Protein AF-A1TSF5-F1 (afdb_monomer)

Foldseek 3Di:
DVVVVVVVVVVVVVVVVVVVCVVVLLVVLVPDDLVVLVVVLVVLVVVLVVVVVVVVVDPDDPVVVVVSVVVSVVSNVSSVVSNVVVVPPPPPAQAQQLQQQKKKKWFAAVPDTDAIAIWGWADDPNWIKIKFFQVRCPDPVVPDHGQKIKIKFAQDSSALQRMDIDIGGQDDPNHGQKDWDADPLGTGRMIMHIDDPVPDDHRGDHDHHYPLLQDCVPPDDAFFAKKWFWWQAVPDDPPRRNTTDIWIKTFHAGQPDADVVHQKGKIQTDGHPRSGHTFIWGAAPPDDPRSSDSNRIHGQFGWHAQDADPPDDPVPDDGPSMTITGGPVCCVVRVDDD

Radius of gyration: 29.72 Å; Cα contacts (8 Å, |Δi|>4): 616; chains: 1; bounding box: 55×49×101 Å

Structure (mmCIF, N/CA/C/O backbone):
data_AF-A1TSF5-F1
#
_entry.id   AF-A1TSF5-F1
#
loop_
_atom_site.group_PDB
_atom_site.id
_atom_site.type_symbol
_atom_site.label_atom_id
_atom_site.label_alt_id
_atom_site.label_comp_id
_atom_site.label_asym_id
_atom_site.label_entity_id
_atom_site.label_seq_id
_atom_site.pdbx_PDB_ins_code
_atom_site.Cartn_x
_atom_site.Cartn_y
_atom_site.Cartn_z
_atom_site.occupancy
_atom_site.B_iso_or_equiv
_atom_site.auth_seq_id
_atom_site.auth_comp_id
_atom_site.auth_asym_id
_atom_site.auth_atom_id
_atom_site.pdbx_PDB_model_num
ATOM 1 N N . MET A 1 1 ? -19.084 15.545 77.076 1.00 54.56 1 MET A N 1
ATOM 2 C CA . MET A 1 1 ? -18.619 16.428 75.980 1.00 54.56 1 MET A CA 1
ATOM 3 C C . MET A 1 1 ? -17.599 15.757 75.057 1.00 54.56 1 MET A C 1
ATOM 5 O O . MET A 1 1 ? -17.802 15.870 73.859 1.00 54.56 1 MET A O 1
ATOM 9 N N . LYS A 1 2 ? -16.593 15.006 75.550 1.00 60.22 2 LYS A N 1
ATOM 10 C CA . LYS A 1 2 ? -15.620 14.286 74.688 1.00 60.22 2 LYS A CA 1
ATOM 11 C C . LYS A 1 2 ? -16.260 13.350 73.640 1.00 60.22 2 LYS A C 1
ATOM 13 O O . LYS A 1 2 ? -15.930 13.465 72.470 1.00 60.22 2 LYS A O 1
ATOM 18 N N . ASN A 1 3 ? -17.258 12.544 74.017 1.00 75.69 3 ASN A N 1
ATOM 19 C CA . ASN A 1 3 ? -17.875 11.574 73.093 1.00 75.69 3 ASN A CA 1
ATOM 20 C C . ASN A 1 3 ? -18.625 12.194 71.900 1.00 75.69 3 ASN A C 1
ATOM 22 O O . ASN A 1 3 ? -18.717 11.563 70.854 1.00 75.69 3 ASN A O 1
ATOM 26 N N . LEU A 1 4 ? -19.191 13.399 72.040 1.00 84.19 4 LEU A N 1
ATOM 27 C CA . LEU A 1 4 ? -19.942 14.025 70.942 1.00 84.19 4 LEU A CA 1
ATOM 28 C C . LEU A 1 4 ? -18.994 14.659 69.917 1.00 84.19 4 LEU A C 1
ATOM 30 O O . LEU A 1 4 ? -19.257 14.627 68.717 1.00 84.19 4 LEU A O 1
ATOM 34 N N . GLN A 1 5 ? -17.881 15.213 70.402 1.00 86.38 5 GLN A N 1
ATOM 35 C CA . GLN A 1 5 ? -16.835 15.777 69.559 1.00 86.38 5 GLN A CA 1
ATOM 36 C C . GLN A 1 5 ? -16.121 14.678 68.766 1.00 86.38 5 GLN A C 1
ATOM 38 O O . GLN A 1 5 ? -16.035 14.778 67.549 1.00 86.38 5 GLN A O 1
ATOM 43 N N . GLU A 1 6 ? -15.734 13.587 69.426 1.00 86.25 6 GLU A N 1
ATOM 44 C CA . GLU A 1 6 ? -15.101 12.428 68.782 1.00 86.25 6 GLU A CA 1
ATOM 45 C C . GLU A 1 6 ? -16.027 11.763 67.746 1.00 86.25 6 GLU A C 1
ATOM 47 O O . GLU A 1 6 ? -15.608 11.442 66.635 1.00 86.25 6 GLU A O 1
ATOM 52 N N . ALA A 1 7 ? -17.327 11.643 68.049 1.00 85.56 7 ALA A N 1
ATOM 53 C CA . ALA A 1 7 ? -18.314 11.179 67.074 1.00 85.56 7 ALA A CA 1
ATOM 54 C C . ALA A 1 7 ? -18.425 12.124 65.864 1.00 85.56 7 ALA A C 1
ATOM 56 O O . ALA A 1 7 ? -18.544 11.665 64.729 1.00 85.56 7 ALA A O 1
ATOM 57 N N . THR A 1 8 ? -18.360 13.440 66.087 1.00 88.75 8 THR A N 1
ATOM 58 C CA . THR A 1 8 ? -18.405 14.443 65.011 1.00 88.75 8 THR A CA 1
ATOM 59 C C . THR A 1 8 ? -17.166 14.358 64.123 1.00 88.75 8 THR A C 1
ATOM 61 O O . THR A 1 8 ? -17.294 14.352 62.900 1.00 88.75 8 THR A O 1
ATOM 64 N N . GLU A 1 9 ? -15.980 14.230 64.719 1.00 87.75 9 GLU A N 1
ATOM 65 C CA . GLU A 1 9 ? -14.714 14.049 64.001 1.00 87.75 9 GLU A CA 1
ATOM 66 C C . GLU A 1 9 ? -14.754 12.780 63.143 1.00 87.75 9 GLU A C 1
ATOM 68 O O . GLU A 1 9 ? -14.489 12.842 61.941 1.00 87.75 9 GLU A O 1
ATOM 73 N N . ARG A 1 10 ? -15.226 11.657 63.699 1.00 88.44 10 ARG A N 1
ATOM 74 C CA . ARG A 1 10 ? -15.337 10.399 62.950 1.00 88.44 10 ARG A CA 1
ATOM 75 C C . ARG A 1 10 ? -16.343 10.469 61.800 1.00 88.44 10 ARG A C 1
ATOM 77 O O . ARG A 1 10 ? -16.104 9.909 60.732 1.00 88.44 10 ARG A O 1
ATOM 84 N N . ILE A 1 11 ? -17.457 11.180 61.987 1.00 87.81 11 ILE A N 1
ATOM 85 C CA . ILE A 1 11 ? -18.423 11.444 60.910 1.00 87.81 11 ILE A CA 1
ATOM 86 C C . ILE A 1 11 ? -17.777 12.289 59.804 1.00 87.81 11 ILE A C 1
ATOM 88 O O . ILE A 1 11 ? -17.990 12.009 58.624 1.00 87.81 11 ILE A O 1
ATOM 92 N N . CYS A 1 12 ? -16.987 13.306 60.157 1.00 86.56 12 CYS A N 1
ATOM 93 C CA . CYS A 1 12 ? -16.262 14.127 59.187 1.00 86.56 12 CYS A CA 1
ATOM 94 C C . CYS A 1 12 ? -15.226 13.311 58.397 1.00 86.56 12 CYS A C 1
ATOM 96 O O . CYS A 1 12 ? -15.163 13.446 57.176 1.00 86.56 12 CYS A O 1
ATOM 98 N N . GLU A 1 13 ? -14.479 12.418 59.050 1.00 89.50 13 GLU A N 1
ATOM 99 C CA . GLU A 1 13 ? -13.528 11.513 58.385 1.00 89.50 13 GLU A CA 1
ATOM 100 C C . GLU A 1 13 ? -14.213 10.574 57.382 1.00 89.50 13 GLU A C 1
ATOM 102 O O . GLU A 1 13 ? -13.750 10.415 56.247 1.00 89.50 13 GLU A O 1
ATOM 107 N N . LEU A 1 14 ? -15.349 9.981 57.773 1.00 89.75 14 LEU A N 1
ATOM 108 C CA . LEU A 1 14 ? -16.139 9.116 56.894 1.00 89.75 14 LEU A CA 1
ATOM 109 C C . LEU A 1 14 ? -16.686 9.888 55.689 1.00 89.75 14 LEU A C 1
ATOM 111 O O . LEU A 1 14 ? -16.601 9.403 54.562 1.00 89.75 14 LEU A O 1
ATOM 115 N N . LYS A 1 15 ? -17.185 11.113 55.901 1.00 86.81 15 LYS A N 1
ATOM 116 C CA . LYS A 1 15 ? -17.624 11.997 54.809 1.00 86.81 15 LYS A CA 1
ATOM 117 C C . LYS A 1 15 ? -16.480 12.329 53.853 1.00 86.81 15 LYS A C 1
ATOM 119 O O . LYS A 1 15 ? -16.678 12.262 52.646 1.00 86.81 15 LYS A O 1
ATOM 124 N N . GLY A 1 16 ? -15.294 12.644 54.374 1.00 86.81 16 GLY A N 1
ATOM 125 C CA . GLY A 1 16 ? -14.110 12.911 53.553 1.00 86.81 16 GLY A CA 1
ATOM 126 C C . GLY A 1 16 ? -13.717 11.710 52.690 1.00 86.81 16 GLY A C 1
ATOM 127 O O . GLY A 1 16 ? -13.478 11.860 51.493 1.00 86.81 16 GLY A O 1
ATOM 128 N N . SER A 1 17 ? -13.732 10.509 53.274 1.00 91.00 17 SER A N 1
ATOM 129 C CA . SER A 1 17 ? -13.431 9.262 52.558 1.00 91.00 17 SER A CA 1
ATOM 130 C C . SER A 1 17 ? -14.466 8.949 51.470 1.00 91.00 17 SER A C 1
ATOM 132 O O . SER A 1 17 ? -14.091 8.550 50.370 1.00 91.00 17 SER A O 1
ATOM 134 N N . LEU A 1 18 ? -15.756 9.179 51.740 1.00 88.50 18 LEU A N 1
ATOM 135 C CA . LEU A 1 18 ? -16.825 9.024 50.747 1.00 88.50 18 LEU A CA 1
ATOM 136 C C . LEU A 1 18 ? -16.678 10.012 49.585 1.00 88.50 18 LEU A C 1
ATOM 138 O O . LEU A 1 18 ? -16.775 9.599 48.438 1.00 88.50 18 LEU A O 1
ATOM 142 N N . ILE A 1 19 ? -16.365 11.283 49.859 1.00 86.06 19 ILE A N 1
ATOM 143 C CA . ILE A 1 19 ? -16.124 12.290 48.810 1.00 86.06 19 ILE A CA 1
ATOM 144 C C . ILE A 1 19 ? -14.927 11.895 47.932 1.00 86.06 19 ILE A C 1
ATOM 146 O O . ILE A 1 19 ? -14.977 12.048 46.713 1.00 86.06 19 ILE A O 1
ATOM 150 N N . ALA A 1 20 ? -13.856 11.362 48.529 1.00 87.00 20 ALA A N 1
ATOM 151 C CA . ALA A 1 20 ? -12.695 10.893 47.777 1.00 87.00 20 ALA A CA 1
ATOM 152 C C . ALA A 1 20 ? -13.041 9.709 46.856 1.00 87.00 20 ALA A C 1
ATOM 154 O O . ALA A 1 20 ? -12.600 9.675 45.707 1.00 87.00 20 ALA A O 1
ATOM 155 N N . LEU A 1 21 ? -13.860 8.765 47.332 1.00 89.31 21 LEU A N 1
ATOM 156 C CA . LEU A 1 21 ? -14.359 7.658 46.513 1.00 89.31 21 LEU A CA 1
ATOM 157 C C . LEU A 1 21 ? -15.303 8.145 45.406 1.00 89.31 21 LEU A C 1
ATOM 159 O O . LEU A 1 21 ? -15.154 7.706 44.268 1.00 89.31 21 LEU A O 1
ATOM 163 N N . ASP A 1 22 ? -16.196 9.092 45.705 1.00 85.31 22 ASP A N 1
ATOM 164 C CA . ASP A 1 22 ? -17.109 9.711 44.733 1.00 85.31 22 ASP A CA 1
ATOM 165 C C . ASP A 1 22 ? -16.355 10.465 43.621 1.00 85.31 22 ASP A C 1
ATOM 167 O O . ASP A 1 22 ? -16.848 10.551 42.500 1.00 85.31 22 ASP A O 1
ATOM 171 N N . ALA A 1 23 ? -15.152 10.983 43.892 1.00 81.75 23 ALA A N 1
ATOM 172 C CA . ALA A 1 23 ? -14.293 11.604 42.880 1.00 81.75 23 ALA A CA 1
ATOM 173 C C . ALA A 1 23 ? -13.465 10.579 42.079 1.00 81.75 23 ALA A C 1
ATOM 175 O O . ALA A 1 23 ? -13.254 10.731 40.871 1.00 81.75 23 ALA A O 1
ATOM 176 N N . LEU A 1 24 ? -12.988 9.522 42.743 1.00 88.06 24 LEU A N 1
ATOM 177 C CA . LEU A 1 24 ? -12.178 8.481 42.113 1.00 88.06 24 LEU A CA 1
ATOM 178 C C . LEU A 1 24 ? -13.008 7.604 41.172 1.00 88.06 24 LEU A C 1
ATOM 180 O O . LEU A 1 24 ? -12.546 7.258 40.087 1.00 88.06 24 LEU A O 1
ATOM 184 N N . LEU A 1 25 ? -14.220 7.232 41.584 1.00 88.25 25 LEU A N 1
ATOM 185 C CA . LEU A 1 25 ? -15.028 6.238 40.888 1.00 88.25 25 LEU A CA 1
ATOM 186 C C . LEU A 1 25 ? -15.386 6.652 39.443 1.00 88.25 25 LEU A C 1
ATOM 188 O O . LEU A 1 25 ? -15.148 5.835 38.552 1.00 88.25 25 LEU A O 1
ATOM 192 N N . PRO A 1 26 ? -15.845 7.889 39.154 1.00 82.69 26 PRO A N 1
ATOM 193 C CA . PRO A 1 26 ? -16.040 8.352 37.779 1.00 82.69 26 PRO A CA 1
ATOM 194 C C . PRO A 1 26 ? -14.738 8.340 36.974 1.00 82.69 26 PRO A C 1
ATOM 196 O O . PRO A 1 26 ? -14.711 7.834 35.860 1.00 82.69 26 PRO A O 1
ATOM 199 N N . SER A 1 27 ? -13.633 8.796 37.574 1.00 83.25 27 SER A N 1
ATOM 200 C CA . SER A 1 27 ? -12.320 8.849 36.916 1.00 83.25 27 SER A CA 1
ATOM 201 C C . SER A 1 27 ? -11.819 7.463 36.493 1.00 83.25 27 SER A C 1
ATOM 203 O O . SER A 1 27 ? -11.227 7.301 35.428 1.00 83.25 27 SER A O 1
ATOM 205 N N . VAL A 1 28 ? -12.062 6.443 37.324 1.00 86.69 28 VAL A N 1
ATOM 206 C CA . VAL A 1 28 ? -11.738 5.047 37.000 1.00 86.69 28 VAL A CA 1
ATOM 207 C C . VAL A 1 28 ? -12.648 4.523 35.893 1.00 86.69 28 VAL A C 1
ATOM 209 O O . VAL A 1 28 ? -12.162 3.856 34.985 1.00 86.69 28 VAL A O 1
ATOM 212 N N . VAL A 1 29 ? -13.948 4.821 35.948 1.00 87.25 29 VAL A N 1
ATOM 213 C CA . VAL A 1 29 ? -14.911 4.403 34.919 1.00 87.25 29 VAL A CA 1
ATOM 214 C C . VAL A 1 29 ? -14.571 5.014 33.558 1.00 87.25 29 VAL A C 1
ATOM 216 O O . VAL A 1 29 ? -14.561 4.285 32.569 1.00 87.25 29 VAL A O 1
ATOM 219 N N . ASP A 1 30 ? -14.201 6.292 33.514 1.00 80.19 30 ASP A N 1
ATOM 220 C CA . ASP A 1 30 ? -13.814 6.992 32.283 1.00 80.19 30 ASP A CA 1
ATOM 221 C C . ASP A 1 30 ? -12.513 6.449 31.666 1.00 80.19 30 ASP A C 1
ATOM 223 O O . ASP A 1 30 ? -12.322 6.508 30.452 1.00 80.19 30 ASP A O 1
ATOM 227 N N . ALA A 1 31 ? -11.614 5.891 32.483 1.00 82.00 31 ALA A N 1
ATOM 228 C CA . ALA A 1 31 ? -10.356 5.303 32.022 1.00 82.00 31 ALA A CA 1
ATOM 229 C C . ALA A 1 31 ? -10.494 3.854 31.511 1.00 82.00 31 ALA A C 1
ATOM 231 O O . ALA A 1 31 ? -9.544 3.312 30.938 1.00 82.00 31 ALA A O 1
ATOM 232 N N . LEU A 1 32 ? -11.638 3.195 31.735 1.00 83.19 32 LEU A N 1
ATOM 233 C CA . LEU A 1 32 ? -11.830 1.790 31.378 1.00 83.19 32 LEU A CA 1
ATOM 234 C C . LEU A 1 32 ? -12.284 1.608 29.919 1.00 83.19 32 LEU A C 1
ATOM 236 O O . LEU A 1 32 ? -13.143 2.343 29.430 1.00 83.19 32 LEU A O 1
ATOM 240 N N . PRO A 1 33 ? -11.797 0.562 29.222 1.00 76.31 33 PRO A N 1
ATOM 241 C CA . PRO A 1 33 ? -12.332 0.175 27.919 1.00 76.31 33 PRO A CA 1
ATOM 242 C C . PRO A 1 33 ? -13.817 -0.208 28.003 1.00 76.31 33 PRO A C 1
ATOM 244 O O . PRO A 1 33 ? -14.262 -0.815 28.980 1.00 76.31 33 PRO A O 1
ATOM 247 N N . SER A 1 34 ? -14.579 0.036 26.934 1.00 71.19 34 SER A N 1
ATOM 248 C CA . SER A 1 34 ? -16.017 -0.281 26.865 1.00 71.19 34 SER A CA 1
ATOM 249 C C . SER A 1 34 ? -16.336 -1.764 27.109 1.00 71.19 34 SER A C 1
ATOM 251 O O . SER A 1 34 ? -17.344 -2.096 27.734 1.00 71.19 34 SER A O 1
ATOM 253 N N . THR A 1 35 ? -15.443 -2.665 26.694 1.00 72.38 35 THR A N 1
ATOM 254 C CA . THR A 1 35 ? -15.535 -4.112 26.953 1.00 72.38 35 THR A CA 1
ATOM 255 C C . THR A 1 35 ? -15.416 -4.456 28.442 1.00 72.38 35 THR A C 1
ATOM 257 O O . THR A 1 35 ? -16.047 -5.407 28.910 1.00 72.38 35 THR A O 1
ATOM 260 N N . ALA A 1 36 ? -14.665 -3.663 29.213 1.00 81.62 36 ALA A N 1
ATOM 261 C CA . ALA A 1 36 ? -14.506 -3.827 30.655 1.00 81.62 36 ALA A CA 1
ATOM 262 C C . ALA A 1 36 ? -15.682 -3.233 31.449 1.00 81.62 36 ALA A C 1
ATOM 264 O O . ALA A 1 36 ? -16.042 -3.785 32.491 1.00 81.62 36 ALA A O 1
ATOM 265 N N . LEU A 1 37 ? -16.338 -2.178 30.943 1.00 82.50 37 LEU A N 1
ATOM 266 C CA . LEU A 1 37 ? -17.492 -1.545 31.602 1.00 82.50 37 LEU A CA 1
ATOM 267 C C . LEU A 1 37 ? -18.656 -2.521 31.820 1.00 82.50 37 LEU A C 1
ATOM 269 O O . LEU A 1 37 ? -19.247 -2.557 32.899 1.00 82.50 37 LEU A O 1
ATOM 273 N N . GLY A 1 38 ? -18.945 -3.379 30.836 1.00 80.81 38 GLY A N 1
ATOM 274 C CA . GLY A 1 38 ? -19.994 -4.395 30.968 1.00 80.81 38 GLY A CA 1
ATOM 275 C C . GLY A 1 38 ? -19.682 -5.459 32.030 1.00 80.81 38 GLY A C 1
ATOM 276 O O . GLY A 1 38 ? -20.582 -5.912 32.739 1.00 80.81 38 GLY A O 1
ATOM 277 N N . MET A 1 39 ? -18.410 -5.853 32.170 1.00 84.31 39 MET A N 1
ATOM 278 C CA . MET A 1 39 ? -17.979 -6.765 33.239 1.00 84.31 39 MET A CA 1
ATOM 279 C C . MET A 1 39 ? -18.035 -6.091 34.610 1.00 84.31 39 MET A C 1
ATOM 281 O O . MET A 1 39 ? -18.491 -6.711 35.572 1.00 84.31 39 MET A O 1
ATOM 285 N N . LEU A 1 40 ? -17.621 -4.824 34.688 1.00 88.12 40 LEU A N 1
ATOM 286 C CA . LEU A 1 40 ? -17.666 -4.032 35.911 1.00 88.12 40 LEU A CA 1
ATOM 287 C C . LEU A 1 40 ? -19.100 -3.883 36.427 1.00 88.12 40 LEU A C 1
ATOM 289 O O . LEU A 1 40 ? -19.334 -4.143 37.601 1.00 88.12 40 LEU A O 1
ATOM 293 N N . ALA A 1 41 ? -20.062 -3.554 35.558 1.00 86.81 41 ALA A N 1
ATOM 294 C CA . ALA A 1 41 ? -21.469 -3.419 35.938 1.00 86.81 41 ALA A CA 1
ATOM 295 C C . ALA A 1 41 ? -22.046 -4.719 36.521 1.00 86.81 41 ALA A C 1
ATOM 297 O O . ALA A 1 41 ? -22.632 -4.708 37.601 1.00 86.81 41 ALA A O 1
ATOM 298 N N . ARG A 1 42 ? -21.802 -5.865 35.867 1.00 84.88 42 ARG A N 1
ATOM 299 C CA . ARG A 1 42 ? -22.243 -7.174 36.385 1.00 84.88 42 ARG A CA 1
ATOM 300 C C . ARG A 1 42 ? -21.570 -7.533 37.708 1.00 84.88 42 ARG A C 1
ATOM 302 O O . ARG A 1 42 ? -22.225 -8.042 38.614 1.00 84.88 42 ARG A O 1
ATOM 309 N N . SER A 1 43 ? -20.266 -7.275 37.827 1.00 88.75 43 SER A N 1
ATOM 310 C CA . SER A 1 43 ? -19.540 -7.535 39.071 1.00 88.75 43 SER A CA 1
ATOM 311 C C . SER A 1 43 ? -19.990 -6.613 40.201 1.00 88.75 43 SER A C 1
ATOM 313 O O . SER A 1 43 ? -19.967 -7.039 41.354 1.00 88.75 43 SER A O 1
ATOM 315 N N . PHE A 1 44 ? -20.345 -5.365 39.898 1.00 91.50 44 PHE A N 1
ATOM 316 C CA . PHE A 1 44 ? -20.868 -4.419 40.873 1.00 91.50 44 PHE A CA 1
ATOM 317 C C . PHE A 1 44 ? -22.216 -4.899 41.410 1.00 91.50 44 PHE A C 1
ATOM 319 O O . PHE A 1 44 ? -22.354 -5.011 42.623 1.00 91.50 44 PHE A O 1
ATOM 326 N N . GLU A 1 45 ? -23.144 -5.297 40.536 1.00 89.88 45 GLU A N 1
ATOM 327 C CA . GLU A 1 45 ? -24.464 -5.797 40.944 1.00 89.88 45 GLU A CA 1
ATOM 328 C C . GLU A 1 45 ? -24.356 -7.042 41.837 1.00 89.88 45 GLU A C 1
ATOM 330 O O . GLU A 1 45 ? -24.941 -7.103 42.916 1.00 89.88 45 GLU A O 1
ATOM 335 N N . ALA A 1 46 ? -23.513 -8.007 41.451 1.00 86.50 46 ALA A N 1
ATOM 336 C CA . ALA A 1 46 ? -23.285 -9.209 42.253 1.00 86.50 46 ALA A CA 1
ATOM 337 C C . ALA A 1 46 ? -22.716 -8.891 43.651 1.00 86.50 46 ALA A C 1
ATOM 339 O O . ALA A 1 46 ? -23.087 -9.521 44.642 1.00 86.50 46 ALA A O 1
ATOM 340 N N . ARG A 1 47 ? -21.815 -7.903 43.748 1.00 91.06 47 ARG A N 1
ATOM 341 C CA . ARG A 1 47 ? -21.237 -7.466 45.030 1.00 91.06 47 ARG A CA 1
ATOM 342 C C . ARG A 1 47 ? -22.224 -6.650 45.862 1.00 91.06 47 ARG A C 1
ATOM 344 O O . ARG A 1 47 ? -22.229 -6.793 47.082 1.00 91.06 47 ARG A O 1
ATOM 351 N N . ALA A 1 48 ? -23.048 -5.825 45.221 1.00 90.00 48 ALA A N 1
ATOM 352 C CA . ALA A 1 48 ? -24.112 -5.066 45.865 1.00 90.00 48 ALA A CA 1
ATOM 353 C C . ALA A 1 48 ? -25.129 -6.005 46.527 1.00 90.00 48 ALA A C 1
ATOM 355 O O . ALA A 1 48 ? -25.476 -5.812 47.690 1.00 90.00 48 ALA A O 1
ATOM 356 N N . GLU A 1 49 ? -25.518 -7.078 45.838 1.00 88.94 49 GLU A N 1
ATOM 357 C CA . GLU A 1 49 ? -26.449 -8.073 46.373 1.00 88.94 49 GLU A CA 1
ATOM 358 C C . GLU A 1 49 ? -25.868 -8.858 47.561 1.00 88.94 49 GLU A C 1
ATOM 360 O O . GLU A 1 49 ? -26.528 -9.070 48.584 1.00 88.94 49 GLU A O 1
ATOM 365 N N . ALA A 1 50 ? -24.583 -9.219 47.485 1.00 86.62 50 ALA A N 1
ATOM 366 C CA . ALA A 1 50 ? -23.883 -9.814 48.619 1.00 86.62 50 ALA A CA 1
ATOM 367 C C . ALA A 1 50 ? -23.853 -8.859 49.829 1.00 86.62 50 ALA A C 1
ATOM 369 O O . ALA A 1 50 ? -24.111 -9.276 50.959 1.00 86.62 50 ALA A O 1
ATOM 370 N N . ALA A 1 51 ? -23.592 -7.567 49.600 1.00 87.56 51 ALA A N 1
ATOM 371 C CA . ALA A 1 51 ? -23.588 -6.556 50.653 1.00 87.56 51 ALA A CA 1
ATOM 372 C C . ALA A 1 51 ? -24.985 -6.337 51.263 1.00 87.56 51 ALA A C 1
ATOM 374 O O . ALA A 1 51 ? -25.088 -6.276 52.488 1.00 87.56 51 ALA A O 1
ATOM 375 N N . ARG A 1 52 ? -26.061 -6.317 50.458 1.00 89.94 52 ARG A N 1
ATOM 376 C CA . ARG A 1 52 ? -27.456 -6.280 50.949 1.00 89.94 52 ARG A CA 1
ATOM 377 C C . ARG A 1 52 ? -27.734 -7.404 51.930 1.00 89.94 52 ARG A C 1
ATOM 379 O O . ARG A 1 52 ? -28.248 -7.164 53.019 1.00 89.94 52 ARG A O 1
ATOM 386 N N . THR A 1 53 ? -27.329 -8.619 51.571 1.00 85.19 53 THR A N 1
ATOM 387 C CA . THR A 1 53 ? -27.518 -9.804 52.415 1.00 85.19 53 THR A CA 1
ATOM 388 C C . THR A 1 53 ? -26.811 -9.655 53.765 1.00 85.19 53 THR A C 1
ATOM 390 O O . THR A 1 53 ? -27.385 -9.984 54.802 1.00 85.19 53 THR A O 1
ATOM 393 N N . VAL A 1 54 ? -25.586 -9.120 53.785 1.00 87.00 54 VAL A N 1
ATOM 394 C CA . VAL A 1 54 ? -24.843 -8.870 55.033 1.00 87.00 54 VAL A CA 1
ATOM 395 C C . VAL A 1 54 ? -25.524 -7.790 55.875 1.00 87.00 54 VAL A C 1
ATOM 397 O O . VAL A 1 54 ? -25.710 -7.975 57.078 1.00 87.00 54 VAL A O 1
ATOM 400 N N . ILE A 1 55 ? -25.926 -6.683 55.248 1.00 85.00 55 ILE A N 1
ATOM 401 C CA . ILE A 1 55 ? -26.568 -5.547 55.918 1.00 85.00 55 ILE A CA 1
ATOM 402 C C . ILE A 1 55 ? -27.893 -5.973 56.565 1.00 85.00 55 ILE A C 1
ATOM 404 O O . ILE A 1 55 ? -28.121 -5.643 57.725 1.00 85.00 55 ILE A O 1
ATOM 408 N N . LEU A 1 56 ? -28.717 -6.770 55.874 1.00 80.62 56 LEU A N 1
ATOM 409 C CA . LEU A 1 56 ? -29.988 -7.286 56.406 1.00 80.62 56 LEU A CA 1
ATOM 410 C C . LEU A 1 56 ? -29.816 -8.182 57.644 1.00 80.62 56 LEU A C 1
ATOM 412 O O . LEU A 1 56 ? -30.739 -8.298 58.445 1.00 80.62 56 LEU A O 1
ATOM 416 N N . ASN A 1 57 ? -28.647 -8.804 57.812 1.00 82.88 57 ASN A N 1
ATOM 417 C CA . ASN A 1 57 ? -28.336 -9.687 58.940 1.00 82.88 57 ASN A CA 1
ATOM 418 C C . ASN A 1 57 ? -27.448 -9.023 60.008 1.00 82.88 57 ASN A C 1
ATOM 420 O O . ASN A 1 57 ? -26.986 -9.692 60.932 1.00 82.88 57 ASN A O 1
ATOM 424 N N . THR A 1 58 ? -27.201 -7.715 59.898 1.00 84.31 58 THR A N 1
ATOM 425 C CA . THR A 1 58 ? -26.366 -6.949 60.831 1.00 84.31 58 THR A CA 1
ATOM 426 C C . THR A 1 58 ? -27.227 -5.898 61.537 1.00 84.31 58 THR A C 1
ATOM 428 O O . THR A 1 58 ? -28.065 -5.278 60.886 1.00 84.31 58 THR A O 1
ATOM 431 N N . PRO A 1 59 ? -27.039 -5.635 62.845 1.00 85.88 59 PRO A N 1
ATOM 432 C CA . PRO A 1 59 ? -27.753 -4.564 63.539 1.00 85.88 59 PRO A CA 1
ATOM 433 C C . PRO A 1 59 ? -27.249 -3.187 63.072 1.00 85.88 59 PRO A C 1
ATOM 435 O O . PRO A 1 59 ? -26.406 -2.561 63.714 1.00 85.88 59 PRO A O 1
ATOM 438 N N . VAL A 1 60 ? -27.750 -2.724 61.927 1.00 84.62 60 VAL A N 1
ATOM 439 C CA . VAL A 1 60 ? -27.479 -1.401 61.352 1.00 84.62 60 VAL A CA 1
ATOM 440 C C . VAL A 1 60 ? -28.708 -0.495 61.447 1.00 84.62 60 VAL A C 1
ATOM 442 O O . VAL A 1 60 ? -29.838 -0.960 61.548 1.00 84.62 60 VAL A O 1
ATOM 445 N N . SER A 1 61 ? -28.493 0.821 61.414 1.00 87.88 61 SER A N 1
ATOM 446 C CA . SER A 1 61 ? -29.583 1.804 61.369 1.00 87.88 61 SER A CA 1
ATOM 447 C C . SER A 1 61 ? -30.245 1.845 59.987 1.00 87.88 61 SER A C 1
ATOM 449 O O . SER A 1 61 ? -29.550 1.797 58.971 1.00 87.88 61 SER A O 1
ATOM 451 N N . ASP A 1 62 ? -31.558 2.085 59.943 1.00 82.94 62 ASP A N 1
ATOM 452 C CA . ASP A 1 62 ? -32.315 2.334 58.704 1.00 82.94 62 ASP A CA 1
ATOM 453 C C . ASP A 1 62 ? -31.717 3.463 57.849 1.00 82.94 62 ASP A C 1
ATOM 455 O O . ASP A 1 62 ? -31.803 3.448 56.622 1.00 82.94 62 ASP A O 1
ATOM 459 N N . HIS A 1 63 ? -31.053 4.440 58.474 1.00 82.88 63 HIS A N 1
ATOM 460 C CA . HIS A 1 63 ? -30.367 5.510 57.752 1.00 82.88 63 HIS A CA 1
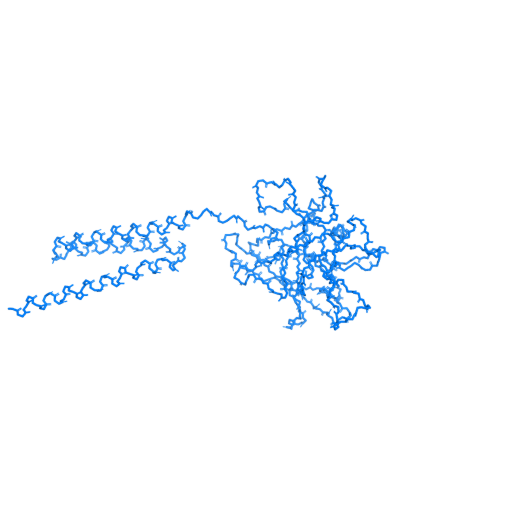ATOM 461 C C . HIS A 1 63 ? -29.157 5.011 56.957 1.00 82.88 63 HIS A C 1
ATOM 463 O O . HIS A 1 63 ? -28.876 5.549 55.886 1.00 82.88 63 HIS A O 1
ATOM 469 N N . VAL A 1 64 ? -28.462 3.984 57.457 1.00 85.25 64 VAL A N 1
ATOM 470 C CA . VAL A 1 64 ? -27.342 3.341 56.756 1.00 85.25 64 VAL A CA 1
ATOM 471 C C . VAL A 1 64 ? -27.872 2.548 55.569 1.00 85.25 64 VAL A C 1
ATOM 473 O O . VAL A 1 64 ? -27.337 2.690 54.474 1.00 85.25 64 VAL A O 1
ATOM 476 N N . LEU A 1 65 ? -28.965 1.800 55.752 1.00 85.25 65 LEU A N 1
ATOM 477 C CA . LEU A 1 65 ? -29.615 1.066 54.665 1.00 85.25 65 LEU A CA 1
ATOM 478 C C . LEU A 1 65 ? -30.105 2.016 53.560 1.00 85.25 65 LEU A C 1
ATOM 480 O O . LEU A 1 65 ? -29.819 1.810 52.383 1.00 85.25 65 LEU A O 1
ATOM 484 N N . ALA A 1 66 ? -30.767 3.112 53.936 1.00 83.81 66 ALA A N 1
ATOM 485 C CA . ALA A 1 66 ? -31.234 4.114 52.982 1.00 83.81 66 ALA A CA 1
ATOM 486 C C . ALA A 1 66 ? -30.083 4.838 52.260 1.00 83.81 66 ALA A C 1
ATOM 488 O O . ALA A 1 66 ? -30.215 5.189 51.088 1.00 83.81 66 ALA A O 1
ATOM 489 N N . ALA A 1 67 ? -28.963 5.102 52.941 1.00 87.00 67 ALA A N 1
ATOM 490 C CA . ALA A 1 67 ? -27.776 5.676 52.307 1.00 87.00 67 ALA A CA 1
ATOM 491 C C . ALA A 1 67 ? -27.146 4.697 51.308 1.00 87.00 67 ALA A C 1
ATOM 493 O O . ALA A 1 67 ? -26.879 5.078 50.172 1.00 87.00 67 ALA A O 1
ATOM 494 N N . PHE A 1 68 ? -27.007 3.435 51.707 1.00 90.44 68 PHE A N 1
ATOM 495 C CA . PHE A 1 68 ? -26.473 2.367 50.875 1.00 90.44 68 PHE A CA 1
ATOM 496 C C . PHE A 1 68 ? -27.283 2.167 49.583 1.00 90.44 68 PHE A C 1
ATOM 498 O O . PHE A 1 68 ? -26.704 2.168 48.499 1.00 90.44 68 PHE A O 1
ATOM 505 N N . GLU A 1 69 ? -28.617 2.096 49.661 1.00 91.94 69 GLU A N 1
ATOM 506 C CA . GLU A 1 69 ? -29.453 1.939 48.459 1.00 91.94 69 GLU A CA 1
ATOM 507 C C . GLU A 1 69 ? -29.386 3.155 47.525 1.00 91.94 69 GLU A C 1
ATOM 509 O O . GLU A 1 69 ? -29.346 3.003 46.301 1.00 91.94 69 GLU A O 1
ATOM 514 N N . ARG A 1 70 ? -29.311 4.375 48.078 1.00 90.50 70 ARG A N 1
ATOM 515 C CA . ARG A 1 70 ? -29.117 5.589 47.266 1.00 90.50 70 ARG A CA 1
ATOM 516 C C . ARG A 1 70 ? -27.789 5.568 46.516 1.00 90.50 70 ARG A C 1
ATOM 518 O O . ARG A 1 70 ? -27.755 5.948 45.346 1.00 90.50 70 ARG A O 1
ATOM 525 N N . ASP A 1 71 ? -26.716 5.129 47.163 1.00 90.75 71 ASP A N 1
ATOM 526 C CA . ASP A 1 71 ? -25.390 5.102 46.546 1.00 90.75 71 ASP A CA 1
ATOM 527 C C . ASP A 1 71 ? -25.244 3.960 45.531 1.00 90.75 71 ASP A C 1
ATOM 529 O O . ASP A 1 71 ? -24.594 4.148 44.497 1.00 90.75 71 ASP A O 1
ATOM 533 N N . ILE A 1 72 ? -25.931 2.825 45.729 1.00 92.50 72 ILE A N 1
ATOM 534 C CA . ILE A 1 72 ? -26.046 1.798 44.683 1.00 92.50 72 ILE A CA 1
ATOM 535 C C . ILE A 1 72 ? -26.789 2.341 43.470 1.00 92.50 72 ILE A C 1
ATOM 537 O O . ILE A 1 72 ? -26.277 2.233 42.356 1.00 92.50 72 ILE A O 1
ATOM 541 N N . ALA A 1 73 ? -27.955 2.960 43.667 1.00 88.75 73 ALA A N 1
ATOM 542 C CA . ALA A 1 73 ? -28.728 3.522 42.563 1.00 88.75 73 ALA A CA 1
ATOM 543 C C . ALA A 1 73 ? -27.916 4.570 41.781 1.00 88.75 73 ALA A C 1
ATOM 545 O O . ALA A 1 73 ? -27.920 4.569 40.549 1.00 88.75 73 ALA A O 1
ATOM 546 N N . ARG A 1 74 ? -27.159 5.422 42.489 1.00 88.75 74 ARG A N 1
ATOM 547 C CA . ARG A 1 74 ? -26.255 6.411 41.885 1.00 88.75 74 ARG A CA 1
ATOM 548 C C . ARG A 1 74 ? -25.149 5.749 41.064 1.00 88.75 74 ARG A C 1
ATOM 550 O O . ARG A 1 74 ? -24.931 6.130 39.916 1.00 88.75 74 ARG A O 1
ATOM 557 N N . THR A 1 75 ? -24.477 4.749 41.630 1.00 90.12 75 THR A N 1
ATOM 558 C CA . THR A 1 75 ? -23.383 4.032 40.958 1.00 90.12 75 THR A CA 1
ATOM 559 C C . THR A 1 75 ? -23.890 3.270 39.737 1.00 90.12 75 THR A C 1
ATOM 561 O O . THR A 1 75 ? -23.273 3.323 38.675 1.00 90.12 75 THR A O 1
ATOM 564 N N . HIS A 1 76 ? -25.056 2.631 39.842 1.00 88.31 76 HIS A N 1
ATOM 565 C CA . HIS A 1 76 ? -25.709 1.956 38.725 1.00 88.31 76 HIS A CA 1
ATOM 566 C C . HIS A 1 76 ? -26.063 2.943 37.603 1.00 88.31 76 HIS A C 1
ATOM 568 O O . HIS A 1 76 ? -25.767 2.684 36.438 1.00 88.31 76 HIS A O 1
ATOM 574 N N . ALA A 1 77 ? -26.641 4.104 37.933 1.00 85.19 77 ALA A N 1
ATOM 575 C CA . ALA A 1 77 ? -26.943 5.148 36.953 1.00 85.19 77 ALA A CA 1
ATOM 576 C C . ALA A 1 77 ? -25.676 5.692 36.268 1.00 85.19 77 ALA A C 1
ATOM 578 O O . ALA A 1 77 ? -25.672 5.888 35.053 1.00 85.19 77 ALA A O 1
ATOM 579 N N . MET A 1 78 ? -24.587 5.880 37.020 1.00 88.06 78 MET A N 1
ATOM 580 C CA . MET A 1 78 ? -23.291 6.299 36.480 1.00 88.06 78 MET A CA 1
ATOM 581 C C . MET A 1 78 ? -22.723 5.257 35.505 1.00 88.06 78 MET A C 1
ATOM 583 O O . MET A 1 78 ? -22.351 5.605 34.386 1.00 88.06 78 MET A O 1
ATOM 587 N N . LEU A 1 79 ? -22.713 3.975 35.889 1.00 86.81 79 LEU A N 1
ATOM 588 C CA . LEU A 1 79 ? -22.243 2.882 35.031 1.00 86.81 79 LEU A CA 1
ATOM 589 C C . LEU A 1 79 ? -23.120 2.715 33.780 1.00 86.81 79 LEU A C 1
ATOM 591 O O . LEU A 1 79 ? -22.595 2.496 32.689 1.00 86.81 79 LEU A O 1
ATOM 595 N N . ALA A 1 80 ? -24.441 2.871 33.907 1.00 81.94 80 ALA A N 1
ATOM 596 C CA . ALA A 1 80 ? -25.371 2.836 32.780 1.00 81.94 80 ALA A CA 1
ATOM 597 C C . ALA A 1 80 ? -25.166 4.022 31.822 1.00 81.94 80 ALA A C 1
ATOM 599 O O . ALA A 1 80 ? -25.184 3.838 30.605 1.00 81.94 80 ALA A O 1
ATOM 600 N N . SER A 1 81 ? -24.922 5.224 32.352 1.00 79.62 81 SER A N 1
ATOM 601 C CA . SER A 1 81 ? -24.601 6.417 31.558 1.00 79.62 81 SER A CA 1
ATOM 602 C C . SER A 1 81 ? -23.278 6.256 30.803 1.00 79.62 81 SER A C 1
ATOM 604 O O . SER A 1 81 ? -23.218 6.525 29.604 1.00 79.62 81 SER A O 1
ATOM 606 N N . ALA A 1 82 ? -22.238 5.728 31.457 1.00 75.88 82 ALA A N 1
ATOM 607 C CA . ALA A 1 82 ? -20.951 5.439 30.822 1.00 75.88 82 ALA A CA 1
ATOM 608 C C . ALA A 1 82 ? -21.079 4.370 29.720 1.00 75.88 82 ALA A C 1
ATOM 610 O O . ALA A 1 82 ? -20.557 4.543 28.618 1.00 75.88 82 ALA A O 1
ATOM 611 N N . ALA A 1 83 ? -21.848 3.303 29.967 1.00 68.00 83 ALA A N 1
ATOM 612 C CA . ALA A 1 83 ? -22.140 2.278 28.965 1.00 68.00 83 ALA A CA 1
ATOM 613 C C . ALA A 1 83 ? -22.962 2.828 27.784 1.00 68.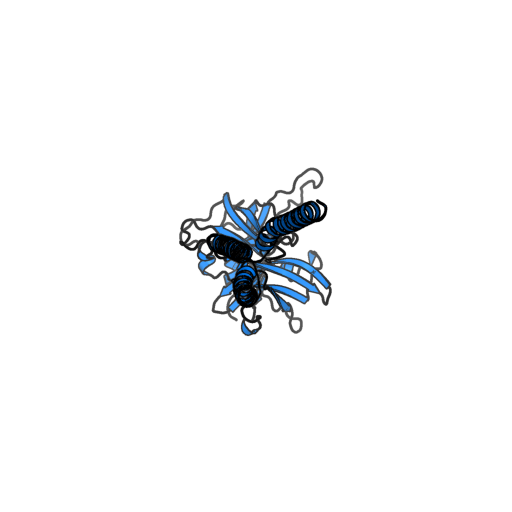00 83 ALA A C 1
ATOM 615 O O . ALA A 1 83 ? -22.707 2.470 26.636 1.00 68.00 83 ALA A O 1
ATOM 616 N N . THR A 1 84 ? -23.911 3.730 28.050 1.00 62.25 84 THR A N 1
ATOM 617 C CA . THR A 1 84 ? -24.726 4.382 27.014 1.00 62.25 84 THR A CA 1
ATOM 618 C C . THR A 1 84 ? -23.893 5.357 26.192 1.00 62.25 84 THR A C 1
ATOM 620 O O . THR A 1 84 ? -24.005 5.355 24.975 1.00 62.25 84 THR A O 1
ATOM 623 N N . THR A 1 85 ? -22.999 6.122 26.821 1.00 56.84 85 THR A N 1
ATOM 624 C CA . THR A 1 85 ? -22.072 7.039 26.136 1.00 56.84 85 THR A CA 1
ATOM 625 C C . THR A 1 85 ? -21.085 6.269 25.252 1.00 56.84 85 THR A C 1
ATOM 627 O O . THR A 1 85 ? -20.805 6.684 24.129 1.00 56.84 85 THR A O 1
ATOM 630 N N . ALA A 1 86 ? -20.622 5.097 25.702 1.00 52.94 86 ALA A N 1
ATOM 631 C CA . ALA A 1 86 ? -19.828 4.181 24.882 1.00 52.94 86 ALA A CA 1
ATOM 632 C C . ALA A 1 86 ? -20.631 3.567 23.715 1.00 52.94 86 ALA A C 1
ATOM 634 O O . ALA A 1 86 ? -20.062 3.309 22.657 1.00 52.94 86 ALA A O 1
ATOM 635 N N . ALA A 1 87 ? -21.940 3.352 23.889 1.00 52.91 87 ALA A N 1
ATOM 636 C CA . ALA A 1 87 ? -22.840 2.828 22.859 1.00 52.91 87 ALA A CA 1
ATOM 637 C C . ALA A 1 87 ? -23.416 3.908 21.915 1.00 52.91 87 ALA A C 1
ATOM 639 O O . ALA A 1 87 ? -23.920 3.570 20.846 1.00 52.91 87 ALA A O 1
ATOM 640 N N . SER A 1 88 ? -23.356 5.192 22.289 1.00 39.81 88 SER A N 1
ATOM 641 C CA . SER A 1 88 ? -23.953 6.315 21.551 1.00 39.81 88 SER A CA 1
ATOM 642 C C . SER A 1 88 ? -22.961 7.111 20.707 1.00 39.81 88 SER A C 1
ATOM 644 O O . SER A 1 88 ? -23.361 8.077 20.058 1.00 39.81 88 SER A O 1
ATOM 646 N N . ILE A 1 89 ? -21.681 6.732 20.683 1.00 42.09 89 ILE A N 1
ATOM 647 C CA . ILE A 1 89 ? -20.833 7.096 19.550 1.00 42.09 89 ILE A CA 1
ATOM 648 C C . ILE A 1 89 ? -21.336 6.206 18.409 1.00 42.09 89 ILE A C 1
ATOM 650 O O . ILE A 1 89 ? -21.172 4.988 18.516 1.00 42.09 89 ILE A O 1
ATOM 654 N N . PRO A 1 90 ? -21.985 6.747 17.354 1.00 38.69 90 PRO A N 1
ATOM 655 C CA . PRO A 1 90 ? -22.320 5.930 16.191 1.00 38.69 90 PRO A CA 1
ATOM 656 C C . PRO A 1 90 ? -21.048 5.179 15.795 1.00 38.69 90 PRO A C 1
ATOM 658 O O . PRO A 1 90 ? -19.984 5.808 15.844 1.00 38.69 90 PRO A O 1
ATOM 661 N N . PRO A 1 91 ? -21.108 3.865 15.491 1.00 41.28 91 PRO A N 1
ATOM 662 C CA . PRO A 1 91 ? -19.907 3.105 15.182 1.00 41.28 91 PRO A CA 1
ATOM 663 C C . PRO A 1 91 ? -19.100 3.930 14.192 1.00 41.28 91 PRO A C 1
ATOM 665 O O . PRO A 1 91 ? -19.623 4.329 13.145 1.00 41.28 91 PRO A O 1
ATOM 668 N N . ARG A 1 92 ? -17.870 4.292 14.587 1.00 51.78 92 ARG A N 1
ATOM 669 C CA . ARG A 1 92 ? -16.943 4.951 13.671 1.00 51.78 92 ARG A CA 1
ATOM 670 C C . ARG A 1 92 ? -16.970 4.104 12.406 1.00 51.78 92 ARG A C 1
ATOM 672 O O . ARG A 1 92 ? -16.881 2.881 12.497 1.00 51.78 92 ARG A O 1
ATOM 679 N N . GLN A 1 93 ? -17.243 4.769 11.288 1.00 56.75 93 GLN A N 1
ATOM 680 C CA . GLN A 1 93 ? -17.483 4.158 9.987 1.00 56.75 93 GLN A CA 1
ATOM 681 C C . GLN A 1 93 ? -16.467 3.034 9.742 1.00 56.75 93 GLN A C 1
ATOM 683 O O . GLN A 1 93 ? -15.314 3.166 10.158 1.00 56.75 93 GLN A O 1
ATOM 688 N N . ALA A 1 94 ? -16.903 1.933 9.117 1.00 67.81 94 ALA A N 1
ATOM 689 C CA . ALA A 1 94 ? -16.014 0.833 8.754 1.00 67.81 94 ALA A CA 1
ATOM 690 C C . ALA A 1 94 ? -14.718 1.387 8.142 1.00 67.81 94 ALA A C 1
ATOM 692 O O . ALA A 1 94 ? -14.753 2.348 7.371 1.00 67.81 94 ALA A O 1
ATOM 693 N N . VAL A 1 95 ? -13.584 0.812 8.540 1.00 82.75 95 VAL A N 1
ATOM 694 C CA . VAL A 1 95 ? -12.252 1.235 8.096 1.00 82.75 95 VAL A CA 1
ATOM 695 C C . VAL A 1 95 ? -12.250 1.296 6.577 1.00 82.75 95 VAL A C 1
ATOM 697 O O . VAL A 1 95 ? -12.671 0.337 5.930 1.00 82.75 95 VAL A O 1
ATOM 700 N N . GLU A 1 96 ? -11.812 2.420 6.005 1.00 88.12 96 GLU A N 1
ATOM 701 C CA . GLU A 1 96 ? -11.801 2.562 4.552 1.00 88.12 96 GLU A CA 1
ATOM 702 C C . GLU A 1 96 ? -10.993 1.422 3.927 1.00 88.12 96 GLU A C 1
ATOM 704 O O . GLU A 1 96 ? -9.825 1.210 4.260 1.00 88.12 96 GLU A O 1
ATOM 709 N N . ALA A 1 97 ? -11.603 0.694 2.994 1.00 91.50 97 ALA A N 1
ATOM 710 C CA . ALA A 1 97 ? -11.031 -0.514 2.419 1.00 91.50 97 ALA A CA 1
ATOM 711 C C . ALA A 1 97 ? -9.688 -0.260 1.718 1.00 91.50 97 ALA A C 1
ATOM 713 O O . ALA A 1 97 ? -8.880 -1.177 1.615 1.00 91.50 97 ALA A O 1
ATOM 714 N N . ILE A 1 98 ? -9.401 0.978 1.290 1.00 94.44 98 ILE A N 1
ATOM 715 C CA . ILE A 1 98 ? -8.088 1.365 0.745 1.00 94.44 98 ILE A CA 1
ATOM 716 C C . ILE A 1 98 ? -6.957 1.195 1.765 1.00 94.44 98 ILE A C 1
ATOM 718 O O . ILE A 1 98 ? -5.842 0.845 1.381 1.00 94.44 98 ILE A O 1
ATOM 722 N N . LEU A 1 99 ? -7.237 1.400 3.057 1.00 94.31 99 LEU A N 1
ATOM 723 C CA . LEU A 1 99 ? -6.256 1.243 4.131 1.00 94.31 99 LEU A CA 1
ATOM 724 C C . LEU A 1 99 ? -5.975 -0.236 4.402 1.00 94.31 99 LEU A C 1
ATOM 726 O O . LEU A 1 99 ? -4.846 -0.587 4.709 1.00 94.31 99 LEU A O 1
ATOM 730 N N . LEU A 1 100 ? -6.980 -1.095 4.214 1.00 94.06 100 LEU A N 1
ATOM 731 C CA . LEU A 1 100 ? -6.864 -2.554 4.309 1.00 94.06 100 LEU A CA 1
ATOM 732 C C . LEU A 1 100 ? -6.401 -3.213 2.995 1.00 94.06 100 LEU A C 1
ATOM 734 O O . LEU A 1 100 ? -6.127 -4.412 2.960 1.00 94.06 100 LEU A O 1
ATOM 738 N N . ALA A 1 101 ? -6.340 -2.446 1.904 1.00 96.94 101 ALA A N 1
ATOM 739 C CA . ALA A 1 101 ? -5.758 -2.859 0.631 1.00 96.94 101 ALA A CA 1
ATOM 740 C C . ALA A 1 101 ? -4.280 -2.478 0.501 1.00 96.94 101 ALA A C 1
ATOM 742 O O . ALA A 1 101 ? -3.604 -2.984 -0.392 1.00 96.94 101 ALA A O 1
ATOM 743 N N . THR A 1 102 ? -3.782 -1.601 1.375 1.00 97.69 102 THR A N 1
ATOM 744 C CA . THR A 1 102 ? -2.407 -1.091 1.370 1.00 97.69 102 THR A CA 1
ATOM 745 C C . THR A 1 102 ? -1.635 -1.691 2.542 1.00 97.69 102 THR A C 1
ATOM 747 O O . THR A 1 102 ? -2.135 -1.730 3.659 1.00 97.69 102 THR A O 1
ATOM 750 N N . THR A 1 103 ? -0.398 -2.128 2.317 1.00 97.50 103 THR A N 1
ATOM 751 C CA . THR A 1 103 ? 0.456 -2.728 3.350 1.00 97.50 103 THR A CA 1
ATOM 752 C C . THR A 1 103 ? 1.833 -2.080 3.392 1.00 97.50 103 THR A C 1
ATOM 754 O O . THR A 1 103 ? 2.359 -1.612 2.378 1.00 97.50 103 THR A O 1
ATOM 757 N N . TYR A 1 104 ? 2.444 -2.097 4.577 1.00 97.94 104 TYR A N 1
ATOM 758 C CA . TYR A 1 104 ? 3.848 -1.750 4.731 1.00 97.94 104 TYR A CA 1
ATOM 759 C C . TYR A 1 104 ? 4.710 -2.931 4.291 1.00 97.94 104 TYR A C 1
ATOM 761 O O . TYR A 1 104 ? 4.473 -4.060 4.721 1.00 97.94 104 TYR A O 1
ATOM 769 N N . VAL A 1 105 ? 5.701 -2.676 3.443 1.00 98.50 105 VAL A N 1
ATOM 770 C CA . VAL A 1 105 ? 6.644 -3.675 2.942 1.00 98.50 105 VAL A CA 1
ATOM 771 C C . VAL A 1 105 ? 7.998 -3.405 3.578 1.00 98.50 105 VAL A C 1
ATOM 773 O O . VAL A 1 105 ? 8.617 -2.372 3.331 1.00 98.50 105 VAL A O 1
ATOM 776 N N . ARG A 1 106 ? 8.479 -4.338 4.399 1.00 98.38 106 ARG A N 1
ATOM 777 C CA . ARG A 1 106 ? 9.840 -4.314 4.946 1.00 98.38 106 ARG A CA 1
ATOM 778 C C . ARG A 1 106 ? 10.700 -5.317 4.199 1.00 98.38 106 ARG A C 1
ATOM 780 O O . ARG A 1 106 ? 10.289 -6.454 4.004 1.00 98.38 106 ARG A O 1
ATOM 787 N N . THR A 1 107 ? 11.891 -4.907 3.795 1.00 98.38 107 THR A N 1
ATOM 788 C CA . THR A 1 107 ? 12.817 -5.735 3.013 1.00 98.38 107 THR A CA 1
ATOM 789 C C . THR A 1 107 ? 13.961 -6.230 3.894 1.00 98.38 107 THR A C 1
ATOM 791 O O . THR A 1 107 ? 14.454 -5.492 4.751 1.00 98.38 107 THR A O 1
ATOM 794 N N . TYR A 1 108 ? 14.388 -7.479 3.703 1.00 98.44 108 TYR A N 1
ATOM 795 C CA . TYR A 1 108 ? 15.409 -8.116 4.538 1.00 98.44 108 TYR A CA 1
ATOM 796 C C . TYR A 1 108 ? 16.467 -8.839 3.706 1.00 98.44 108 TYR A C 1
ATOM 798 O O . TYR A 1 108 ? 16.161 -9.387 2.652 1.00 98.44 108 TYR A O 1
ATOM 806 N N . ALA A 1 109 ? 17.696 -8.874 4.222 1.00 96.88 109 ALA A N 1
ATOM 807 C CA . ALA A 1 109 ? 18.757 -9.783 3.794 1.00 96.88 109 ALA A CA 1
ATOM 808 C C . ALA A 1 109 ? 19.266 -10.555 5.021 1.00 96.88 109 ALA A C 1
ATOM 810 O O . ALA A 1 109 ? 19.865 -9.983 5.937 1.00 96.88 109 ALA A O 1
ATOM 811 N N . GLY A 1 110 ? 18.978 -11.850 5.088 1.00 94.12 110 GLY A N 1
ATOM 812 C CA . GLY A 1 110 ? 19.124 -12.659 6.287 1.00 94.12 110 GLY A CA 1
ATOM 813 C C . GLY A 1 110 ? 18.348 -12.025 7.439 1.00 94.12 110 GLY A C 1
ATOM 814 O O . GLY A 1 110 ? 17.196 -11.631 7.306 1.00 94.12 110 GLY A O 1
ATOM 815 N N . THR A 1 111 ? 18.972 -11.848 8.594 1.00 94.12 111 THR A N 1
ATOM 816 C CA . THR A 1 111 ? 18.321 -11.19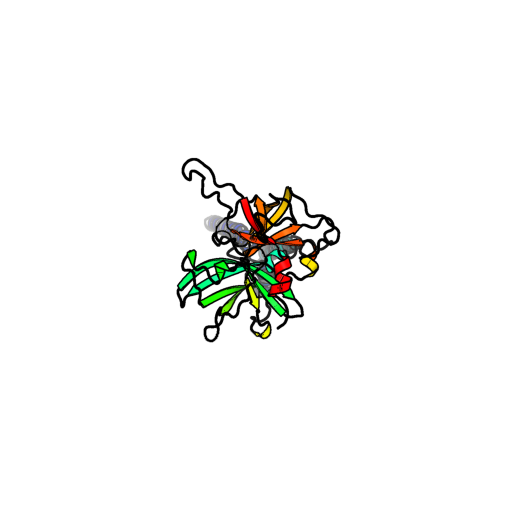5 9.743 1.00 94.12 111 THR A CA 1
ATOM 817 C C . THR A 1 111 ? 18.332 -9.664 9.673 1.00 94.12 111 THR A C 1
ATOM 819 O O . THR A 1 111 ? 17.725 -9.010 10.521 1.00 94.12 111 THR A O 1
ATOM 822 N N . ARG A 1 112 ? 19.002 -9.065 8.679 1.00 96.75 112 ARG A N 1
ATOM 823 C CA . ARG A 1 112 ? 19.179 -7.614 8.572 1.00 96.75 112 ARG A CA 1
ATOM 824 C C . ARG A 1 112 ? 17.995 -6.967 7.856 1.00 96.75 112 ARG A C 1
ATOM 826 O O . ARG A 1 112 ? 17.742 -7.264 6.692 1.00 96.75 112 ARG A O 1
ATOM 833 N N . LEU A 1 113 ? 17.336 -6.023 8.528 1.00 96.50 113 LEU A N 1
ATOM 834 C CA . LEU A 1 113 ? 16.397 -5.088 7.902 1.00 96.50 113 LEU A CA 1
ATOM 835 C C . LEU A 1 113 ? 17.164 -4.138 6.967 1.00 96.50 113 LEU A C 1
ATOM 837 O O . 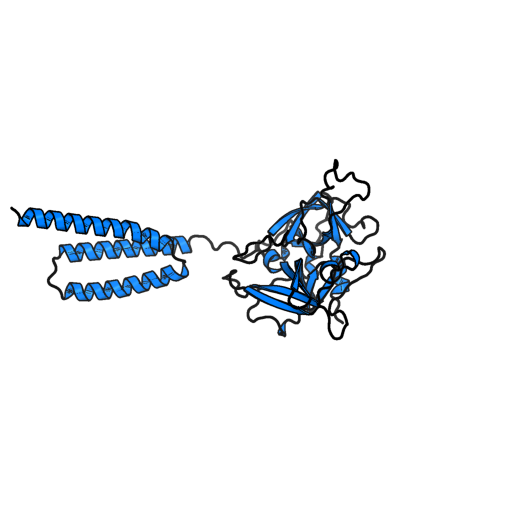LEU A 1 113 ? 18.178 -3.563 7.371 1.00 96.50 113 LEU A O 1
ATOM 841 N N . LEU A 1 114 ? 16.678 -3.971 5.737 1.00 95.94 114 LEU A N 1
ATOM 842 C CA . LEU A 1 114 ? 17.255 -3.062 4.746 1.00 95.94 114 LEU A CA 1
ATOM 843 C C . LEU A 1 114 ? 16.472 -1.748 4.695 1.00 95.94 114 LEU A C 1
ATOM 845 O O . LEU A 1 114 ? 16.922 -0.737 5.232 1.00 95.94 114 LEU A O 1
ATOM 849 N N . THR A 1 115 ? 15.295 -1.762 4.069 1.00 94.31 115 THR A N 1
ATOM 850 C CA . THR A 1 115 ? 14.468 -0.570 3.838 1.00 94.31 115 THR A CA 1
ATOM 851 C C . THR A 1 115 ? 12.978 -0.878 3.988 1.00 94.31 115 THR A C 1
ATOM 853 O O . THR A 1 115 ? 12.547 -2.036 3.978 1.00 94.31 115 THR A O 1
ATOM 856 N N . GLY A 1 116 ? 12.187 0.182 4.148 1.00 95.75 116 GLY A N 1
ATOM 857 C CA . GLY A 1 116 ? 10.730 0.134 4.123 1.00 95.75 116 GLY A CA 1
ATOM 858 C C . GLY A 1 116 ? 10.175 0.779 2.857 1.00 95.75 116 GLY A C 1
ATOM 859 O O . GLY A 1 116 ? 10.724 1.767 2.370 1.00 95.75 116 GLY A O 1
ATOM 860 N N . ALA A 1 117 ? 9.075 0.233 2.357 1.00 97.81 117 ALA A N 1
ATOM 861 C CA . ALA A 1 117 ? 8.334 0.705 1.197 1.00 97.81 117 ALA A CA 1
ATOM 862 C C . ALA A 1 117 ? 6.835 0.456 1.391 1.00 97.81 117 ALA A C 1
ATOM 864 O O . ALA A 1 117 ? 6.412 -0.163 2.363 1.00 97.81 117 ALA A O 1
ATOM 865 N N . SER A 1 118 ? 6.024 0.922 0.457 1.00 98.50 118 SER A N 1
ATOM 866 C CA . SER A 1 118 ? 4.592 0.655 0.424 1.00 98.50 118 SER A CA 1
ATOM 867 C C . SER A 1 118 ? 4.286 -0.439 -0.597 1.00 98.50 118 SER A C 1
ATOM 869 O O . SER A 1 118 ? 5.057 -0.718 -1.517 1.00 98.50 118 SER A O 1
ATOM 871 N N . GLY A 1 119 ? 3.137 -1.073 -0.440 1.00 98.44 119 GLY A N 1
ATOM 872 C CA . GLY A 1 119 ? 2.585 -1.976 -1.433 1.00 98.44 119 GLY A CA 1
ATOM 873 C C . GLY A 1 119 ? 1.084 -2.079 -1.263 1.00 98.44 119 GLY A C 1
ATOM 874 O O . GLY A 1 119 ? 0.522 -1.586 -0.284 1.00 98.44 119 GLY A O 1
ATOM 875 N N . PHE A 1 120 ? 0.425 -2.724 -2.210 1.00 98.75 120 PHE A N 1
ATOM 876 C CA . PHE A 1 120 ? -1.009 -2.968 -2.134 1.00 98.75 120 PHE A CA 1
ATOM 877 C C . PHE A 1 120 ? -1.375 -4.316 -2.733 1.00 98.75 120 PHE A C 1
ATOM 879 O O . PHE A 1 120 ? -0.610 -4.916 -3.492 1.00 98.75 120 PHE A O 1
ATOM 886 N N . PHE A 1 121 ? -2.560 -4.795 -2.380 1.00 98.56 121 PHE A N 1
ATOM 887 C CA . PHE A 1 121 ? -3.063 -6.071 -2.851 1.00 98.56 121 PHE A CA 1
ATOM 888 C C . PHE A 1 121 ? -3.855 -5.911 -4.145 1.00 98.56 121 PHE A C 1
ATOM 890 O O . PHE A 1 121 ? -4.706 -5.027 -4.268 1.00 98.56 121 PHE A O 1
ATOM 897 N N . PHE A 1 122 ? -3.608 -6.807 -5.094 1.00 98.56 122 PHE A N 1
ATOM 898 C CA . PHE A 1 122 ? -4.362 -6.913 -6.336 1.00 98.56 122 PHE A CA 1
ATOM 899 C C . PHE A 1 122 ? -4.832 -8.354 -6.519 1.00 98.56 122 PHE A C 1
ATOM 901 O O . PHE A 1 122 ? -4.043 -9.290 -6.394 1.00 98.56 122 PHE A O 1
ATOM 908 N N . ARG A 1 123 ? -6.118 -8.547 -6.801 1.00 97.69 123 ARG A N 1
ATOM 909 C CA . ARG A 1 123 ? -6.730 -9.849 -7.036 1.00 97.69 123 ARG A CA 1
ATOM 910 C C . ARG A 1 123 ? -7.163 -9.964 -8.484 1.00 97.69 123 ARG A C 1
ATOM 912 O O . ARG A 1 123 ? -7.781 -9.061 -9.045 1.00 97.69 123 ARG A O 1
ATOM 919 N N . ARG A 1 124 ? -6.862 -11.114 -9.076 1.00 96.38 124 ARG A N 1
ATOM 920 C CA . ARG A 1 124 ? -7.292 -11.449 -10.426 1.00 96.38 124 ARG A CA 1
ATOM 921 C C . ARG A 1 124 ? -7.432 -12.953 -10.574 1.00 96.38 124 ARG A C 1
ATOM 923 O O . ARG A 1 124 ? -6.547 -13.688 -10.160 1.00 96.38 124 ARG A O 1
ATOM 930 N N . ASP A 1 125 ? -8.540 -13.388 -11.169 1.00 94.56 125 ASP A N 1
ATOM 931 C CA . ASP A 1 125 ? -8.794 -14.798 -11.491 1.00 94.56 125 ASP A CA 1
ATOM 932 C C . ASP A 1 125 ? -8.618 -15.730 -10.266 1.00 94.56 125 ASP A C 1
ATOM 934 O O . ASP A 1 125 ? -8.101 -16.837 -10.363 1.00 94.56 125 ASP A O 1
ATOM 938 N N . GLY A 1 126 ? -9.013 -15.250 -9.078 1.00 92.25 126 GLY A N 1
ATOM 939 C CA . GLY A 1 126 ? -8.874 -15.963 -7.798 1.00 92.25 126 GLY A CA 1
ATOM 940 C C . GLY A 1 126 ? -7.482 -15.899 -7.153 1.00 92.25 126 GLY A C 1
ATOM 941 O O . GLY A 1 126 ? -7.350 -16.231 -5.975 1.00 92.25 126 GLY A O 1
ATOM 942 N N . LEU A 1 127 ? -6.464 -15.419 -7.871 1.00 96.69 127 LEU A N 1
ATOM 943 C CA . LEU A 1 127 ? -5.099 -15.254 -7.375 1.00 96.69 127 LEU A CA 1
ATOM 944 C C . LEU A 1 127 ? -4.928 -13.900 -6.678 1.00 96.69 127 LEU A C 1
ATOM 946 O O . LEU A 1 127 ? -5.447 -12.879 -7.136 1.00 96.69 127 LEU A O 1
ATOM 950 N N . LEU A 1 128 ? -4.187 -13.892 -5.569 1.00 97.69 128 LEU A N 1
ATOM 951 C CA . LEU A 1 128 ? -3.848 -12.694 -4.803 1.00 97.69 128 LEU A CA 1
ATOM 952 C C . LEU A 1 128 ? -2.389 -12.321 -5.059 1.00 97.69 128 LEU A C 1
ATOM 954 O O . LEU A 1 128 ? -1.506 -13.166 -4.954 1.00 97.69 128 LEU A O 1
ATOM 958 N N . PHE A 1 129 ? -2.131 -11.049 -5.329 1.00 98.50 129 PHE A N 1
ATOM 959 C CA . PHE A 1 129 ? -0.794 -10.514 -5.543 1.00 98.50 129 PHE A CA 1
ATOM 960 C C . PHE A 1 129 ? -0.521 -9.360 -4.587 1.00 98.50 129 PHE A C 1
ATOM 962 O O . PHE A 1 129 ? -1.402 -8.537 -4.335 1.00 98.50 129 PHE A O 1
ATOM 969 N N . LEU A 1 130 ? 0.717 -9.267 -4.107 1.00 98.69 130 LEU A N 1
ATOM 970 C CA . LEU A 1 130 ? 1.276 -8.026 -3.585 1.00 98.69 130 LEU A CA 1
ATOM 971 C C . LEU A 1 130 ? 1.959 -7.280 -4.728 1.00 98.69 130 LEU A C 1
ATOM 973 O O . LEU A 1 130 ? 2.818 -7.840 -5.411 1.00 98.69 130 LEU A O 1
ATOM 977 N N . VAL A 1 131 ? 1.600 -6.013 -4.893 1.00 98.81 131 VAL A N 1
ATOM 978 C CA . VAL A 1 131 ? 2.170 -5.094 -5.877 1.00 98.81 131 VAL A CA 1
ATOM 979 C C . VAL A 1 131 ? 3.007 -4.037 -5.162 1.00 98.81 131 VAL A C 1
ATOM 981 O O . VAL A 1 131 ? 2.585 -3.482 -4.148 1.00 98.81 131 VAL A O 1
ATOM 984 N N . THR A 1 132 ? 4.190 -3.749 -5.701 1.00 98.75 132 THR A N 1
ATOM 985 C CA . THR A 1 132 ? 5.068 -2.644 -5.284 1.00 98.75 132 THR A CA 1
ATOM 986 C C . THR A 1 132 ? 5.989 -2.249 -6.453 1.00 98.75 132 THR A C 1
ATOM 988 O O . THR A 1 132 ? 5.799 -2.721 -7.577 1.00 98.75 132 THR A O 1
ATOM 991 N N . ASN A 1 133 ? 6.973 -1.372 -6.244 1.00 98.31 133 ASN A N 1
ATOM 992 C CA . ASN A 1 133 ? 7.962 -1.070 -7.283 1.00 98.31 133 ASN A CA 1
ATOM 993 C C . ASN A 1 133 ? 9.006 -2.182 -7.438 1.00 98.31 133 ASN A C 1
ATOM 995 O O . ASN A 1 133 ? 9.350 -2.879 -6.483 1.00 98.31 133 ASN A O 1
ATOM 999 N N . ARG A 1 134 ? 9.589 -2.288 -8.635 1.00 97.12 134 ARG A N 1
ATOM 1000 C CA . ARG A 1 134 ? 10.677 -3.236 -8.922 1.00 97.12 134 ARG A CA 1
ATOM 1001 C C . ARG A 1 134 ? 11.885 -2.979 -8.023 1.00 97.12 134 ARG A C 1
ATOM 1003 O O . ARG A 1 134 ? 12.413 -3.922 -7.437 1.00 97.12 134 ARG A O 1
ATOM 1010 N N . HIS A 1 135 ? 12.262 -1.712 -7.849 1.00 96.44 135 HIS A N 1
ATOM 1011 C CA . HIS A 1 135 ? 13.408 -1.319 -7.024 1.00 96.44 135 HIS A CA 1
ATOM 1012 C C . HIS A 1 135 ? 13.264 -1.675 -5.532 1.00 96.44 135 HIS A C 1
ATOM 1014 O O . HIS A 1 135 ? 14.255 -1.701 -4.809 1.00 96.44 135 HIS A O 1
ATOM 1020 N N . VAL A 1 136 ? 12.053 -1.991 -5.051 1.00 97.50 136 VAL A N 1
ATOM 1021 C CA . VAL A 1 136 ? 11.841 -2.488 -3.679 1.00 97.50 136 VAL A CA 1
ATOM 1022 C C . VAL A 1 136 ? 12.334 -3.932 -3.534 1.00 97.50 136 VAL A C 1
ATOM 1024 O O . VAL A 1 136 ? 12.852 -4.298 -2.478 1.00 97.50 136 VAL A O 1
ATOM 1027 N N . PHE A 1 137 ? 12.201 -4.747 -4.585 1.00 97.75 137 PHE A N 1
ATOM 1028 C CA . PHE A 1 137 ? 12.629 -6.152 -4.603 1.00 97.75 137 PHE A CA 1
ATOM 1029 C C . PHE A 1 137 ? 14.050 -6.342 -5.134 1.00 97.75 137 PHE A C 1
ATOM 1031 O O . PHE A 1 137 ? 14.720 -7.298 -4.745 1.00 97.75 137 PHE A O 1
ATOM 1038 N N . SER A 1 138 ? 14.503 -5.460 -6.025 1.00 96.38 138 SER A N 1
ATOM 1039 C CA . SER A 1 138 ? 15.862 -5.477 -6.559 1.00 96.38 138 SER A CA 1
ATOM 1040 C C . SER A 1 138 ? 16.211 -4.132 -7.188 1.00 96.38 138 SER A C 1
ATOM 1042 O O . SER A 1 138 ? 15.582 -3.723 -8.166 1.00 96.38 138 SER A O 1
ATOM 1044 N N . ASP A 1 139 ? 17.268 -3.493 -6.695 1.00 94.81 139 ASP A N 1
ATOM 1045 C CA . ASP A 1 139 ? 17.826 -2.273 -7.277 1.00 94.81 139 ASP A CA 1
ATOM 1046 C C . ASP A 1 139 ? 19.354 -2.332 -7.340 1.00 94.81 139 ASP A C 1
ATOM 1048 O O . ASP A 1 139 ? 20.059 -2.185 -6.342 1.00 94.81 139 ASP A O 1
ATOM 1052 N N . GLU A 1 140 ? 19.866 -2.531 -8.552 1.00 91.31 140 GLU A N 1
ATOM 1053 C CA . GLU A 1 140 ? 21.302 -2.614 -8.813 1.00 91.31 140 GLU A CA 1
ATOM 1054 C C . GLU A 1 140 ? 22.015 -1.284 -8.562 1.00 91.31 140 GLU A C 1
ATOM 1056 O O . GLU A 1 140 ? 23.145 -1.286 -8.079 1.00 91.31 140 GLU A O 1
ATOM 1061 N N . ALA A 1 141 ? 21.359 -0.151 -8.837 1.00 89.75 141 ALA A N 1
ATOM 1062 C CA . ALA A 1 141 ? 21.984 1.164 -8.731 1.00 89.75 141 ALA A CA 1
ATOM 1063 C C . ALA A 1 141 ? 22.310 1.532 -7.276 1.00 89.75 141 ALA A C 1
ATOM 1065 O O . ALA A 1 141 ? 23.343 2.147 -7.012 1.00 89.75 141 ALA A O 1
ATOM 1066 N N . SER A 1 142 ? 21.453 1.132 -6.330 1.00 89.94 142 SER A N 1
ATOM 1067 C CA . SER A 1 142 ? 21.687 1.317 -4.892 1.00 89.94 142 SER A CA 1
ATOM 1068 C C . SER A 1 142 ? 22.330 0.111 -4.198 1.00 89.94 142 SER A C 1
ATOM 1070 O O . SER A 1 142 ? 22.669 0.200 -3.017 1.00 89.94 142 SER A O 1
ATOM 1072 N N . GLY A 1 143 ? 22.526 -1.008 -4.906 1.00 94.44 143 GLY A N 1
ATOM 1073 C CA . GLY A 1 143 ? 23.037 -2.253 -4.325 1.00 94.44 143 GLY A CA 1
ATOM 1074 C C . GLY A 1 143 ? 22.042 -2.944 -3.383 1.00 94.44 143 GLY A C 1
ATOM 1075 O O . GLY A 1 143 ? 22.450 -3.607 -2.427 1.00 94.44 143 GLY A O 1
ATOM 1076 N N . HIS A 1 144 ? 20.740 -2.767 -3.615 1.00 96.44 144 HIS A N 1
ATOM 1077 C CA . HIS A 1 144 ? 19.664 -3.286 -2.774 1.00 96.44 144 HIS A CA 1
ATOM 1078 C C . HIS A 1 144 ? 19.124 -4.618 -3.314 1.00 96.44 144 HIS A C 1
ATOM 1080 O O . HIS A 1 144 ? 18.438 -4.660 -4.336 1.00 96.44 144 HIS A O 1
ATOM 1086 N N . PHE A 1 145 ? 19.414 -5.710 -2.599 1.00 96.38 145 PHE A N 1
ATOM 1087 C CA . PHE A 1 145 ? 19.048 -7.082 -2.982 1.00 96.38 145 PHE A CA 1
ATOM 1088 C C . PHE A 1 145 ? 18.504 -7.881 -1.781 1.00 96.38 145 PHE A C 1
ATOM 1090 O O . PHE A 1 145 ? 19.225 -8.699 -1.201 1.00 96.38 145 PHE A O 1
ATOM 1097 N N . PRO A 1 146 ? 17.259 -7.628 -1.343 1.00 98.00 146 PRO A N 1
ATOM 1098 C CA . PRO A 1 146 ? 16.637 -8.400 -0.271 1.00 98.00 146 PRO A CA 1
ATOM 1099 C C . PRO A 1 146 ? 16.387 -9.854 -0.676 1.00 98.00 146 PRO A C 1
ATOM 1101 O O . PRO A 1 146 ? 16.009 -10.118 -1.809 1.00 98.00 146 PRO A O 1
ATOM 1104 N N . ASP A 1 147 ? 16.510 -10.800 0.256 1.00 97.94 147 ASP A N 1
ATOM 1105 C CA . ASP A 1 147 ? 16.116 -12.199 0.033 1.00 97.94 147 ASP A CA 1
ATOM 1106 C C . ASP A 1 147 ? 14.629 -12.458 0.306 1.00 97.94 147 ASP A C 1
ATOM 1108 O O . ASP A 1 147 ? 14.031 -13.369 -0.277 1.00 97.94 147 ASP A O 1
ATOM 1112 N N . ARG A 1 148 ? 14.012 -11.634 1.158 1.00 98.06 148 ARG A N 1
ATOM 1113 C CA . ARG A 1 148 ? 12.595 -11.709 1.505 1.00 98.06 148 ARG A CA 1
ATOM 1114 C C . ARG A 1 148 ? 12.020 -10.342 1.839 1.00 98.06 148 ARG A C 1
ATOM 1116 O O . ARG A 1 148 ? 12.735 -9.382 2.143 1.00 98.06 148 ARG A O 1
ATOM 1123 N N . ILE A 1 149 ? 10.698 -10.305 1.874 1.00 98.56 149 ILE A N 1
ATOM 1124 C CA . ILE A 1 149 ? 9.928 -9.201 2.429 1.00 98.56 149 ILE A CA 1
ATOM 1125 C C . ILE A 1 149 ? 9.063 -9.672 3.592 1.00 98.56 149 ILE A C 1
ATOM 1127 O O . ILE A 1 149 ? 8.704 -10.845 3.699 1.00 98.56 149 ILE A O 1
ATOM 1131 N N . GLU A 1 150 ? 8.707 -8.732 4.453 1.00 98.12 150 GLU A N 1
ATOM 1132 C CA . GLU A 1 150 ? 7.684 -8.899 5.473 1.00 98.12 150 GLU A CA 1
ATOM 1133 C C . GLU A 1 150 ? 6.612 -7.834 5.269 1.00 98.12 150 GLU A C 1
ATOM 1135 O O . GLU A 1 150 ? 6.903 -6.641 5.137 1.00 98.12 150 GLU A O 1
ATOM 1140 N N . ILE A 1 151 ? 5.370 -8.295 5.235 1.00 97.56 151 ILE A N 1
ATOM 1141 C CA . ILE A 1 151 ? 4.159 -7.478 5.231 1.00 97.56 151 ILE A CA 1
ATOM 1142 C C . ILE A 1 151 ? 3.334 -7.847 6.456 1.00 97.56 151 ILE A C 1
ATOM 1144 O O . ILE A 1 151 ? 3.694 -8.771 7.187 1.00 97.56 151 ILE A O 1
ATOM 1148 N N . GLY A 1 152 ? 2.212 -7.183 6.694 1.00 93.12 152 GLY A N 1
ATOM 1149 C CA . GLY A 1 152 ? 1.279 -7.742 7.655 1.00 93.12 152 GLY A CA 1
ATOM 1150 C C . GLY A 1 152 ? -0.167 -7.437 7.363 1.00 93.12 152 GLY A C 1
ATOM 1151 O O . GLY A 1 152 ? -0.516 -6.759 6.400 1.00 93.12 152 GLY A O 1
ATOM 1152 N N . PHE A 1 153 ? -0.984 -8.066 8.186 1.00 94.00 153 PHE A N 1
ATOM 1153 C CA . PHE A 1 153 ? -2.398 -8.245 7.972 1.00 94.00 153 PHE A CA 1
ATOM 1154 C C . PHE A 1 153 ? -3.125 -8.033 9.281 1.00 94.00 153 PHE A C 1
ATOM 1156 O O . PHE A 1 153 ? -2.741 -8.598 10.306 1.00 94.00 153 PHE A O 1
ATOM 1163 N N . HIS A 1 154 ? -4.214 -7.282 9.233 1.00 93.25 154 HIS A N 1
ATOM 1164 C CA . HIS A 1 154 ? -5.197 -7.307 10.303 1.00 93.25 154 HIS A CA 1
ATOM 1165 C C . HIS A 1 154 ? -5.843 -8.690 10.370 1.00 93.25 154 HIS A C 1
ATOM 1167 O O . HIS A 1 154 ? -6.055 -9.327 9.339 1.00 93.25 154 HIS A O 1
ATOM 1173 N N . THR A 1 155 ? -6.145 -9.163 11.576 1.00 91.62 155 THR A N 1
ATOM 1174 C CA . THR A 1 155 ? -6.772 -10.481 11.806 1.00 91.62 155 THR A CA 1
ATOM 1175 C C . THR A 1 155 ? -8.133 -10.392 12.496 1.00 91.62 155 THR A C 1
ATOM 1177 O O . THR A 1 155 ? -8.762 -11.408 12.782 1.00 91.62 155 THR A O 1
ATOM 1180 N N . ASP A 1 156 ? -8.604 -9.171 12.758 1.00 85.69 156 ASP A N 1
ATOM 1181 C CA . ASP A 1 156 ? -9.920 -8.891 13.323 1.00 85.69 156 ASP A CA 1
ATOM 1182 C C . ASP A 1 156 ? -10.465 -7.577 12.742 1.00 85.69 156 ASP A C 1
ATOM 1184 O O . ASP A 1 156 ? -9.856 -6.516 12.874 1.00 85.69 156 ASP A O 1
ATOM 1188 N N . ALA A 1 157 ? -11.631 -7.636 12.094 1.00 81.25 157 ALA A N 1
ATOM 1189 C CA . ALA A 1 157 ? -12.245 -6.477 11.443 1.00 81.25 157 ALA A CA 1
ATOM 1190 C C . ALA A 1 157 ? -12.829 -5.472 12.452 1.00 81.25 157 ALA A C 1
ATOM 1192 O O . ALA A 1 157 ? -13.060 -4.312 12.114 1.00 81.25 157 ALA A O 1
ATOM 1193 N N . SER A 1 158 ? -13.076 -5.918 13.686 1.00 81.12 158 SER A N 1
ATOM 1194 C CA . SER A 1 158 ? -13.573 -5.105 14.797 1.00 81.12 158 SER A CA 1
ATOM 1195 C C . SER A 1 158 ? -12.458 -4.606 15.720 1.00 81.12 158 SER A C 1
ATOM 1197 O O . SER A 1 158 ? -12.671 -3.660 16.479 1.00 81.12 158 SER A O 1
ATOM 1199 N N . ASN A 1 159 ? -11.261 -5.197 15.624 1.00 83.56 159 ASN A N 1
ATOM 1200 C CA . ASN A 1 159 ? -10.089 -4.820 16.401 1.00 83.56 159 ASN A CA 1
ATOM 1201 C C . ASN A 1 159 ? -8.841 -4.670 15.518 1.00 83.56 159 ASN A C 1
ATOM 1203 O O . ASN A 1 159 ? -8.054 -5.598 15.347 1.00 83.56 159 ASN A O 1
ATOM 1207 N N . LEU A 1 160 ? -8.593 -3.447 15.052 1.00 87.25 160 LEU A N 1
ATOM 1208 C CA . LEU A 1 160 ? -7.425 -3.128 14.227 1.00 87.25 160 LEU A CA 1
ATOM 1209 C C . LEU A 1 160 ? -6.067 -3.253 14.939 1.00 87.25 160 LEU A C 1
ATOM 1211 O O . LEU A 1 160 ? -5.033 -3.147 14.284 1.00 87.25 160 LEU A O 1
ATOM 1215 N N . THR A 1 161 ? -6.042 -3.472 16.255 1.00 87.31 161 THR A N 1
ATOM 1216 C CA . THR A 1 161 ? -4.789 -3.777 16.970 1.00 87.31 161 THR A CA 1
ATOM 1217 C C . THR A 1 161 ? -4.361 -5.237 16.793 1.00 87.31 161 THR A C 1
ATOM 1219 O O . THR A 1 161 ? -3.194 -5.569 16.995 1.00 87.31 161 THR A O 1
ATOM 1222 N N . SER A 1 162 ? -5.284 -6.117 16.384 1.00 86.19 162 SER A N 1
ATOM 1223 C CA . SER A 1 162 ? -4.982 -7.508 16.057 1.00 86.19 162 SER A CA 1
ATOM 1224 C C . SER A 1 162 ? -4.340 -7.589 14.676 1.00 86.19 162 SER A C 1
ATOM 1226 O O . SER A 1 162 ? -5.001 -7.415 13.650 1.00 86.19 162 SER A O 1
ATOM 1228 N N . TYR A 1 163 ? -3.034 -7.845 14.665 1.00 88.00 163 TYR A N 1
ATOM 1229 C CA . TYR A 1 163 ? -2.192 -7.795 13.476 1.00 88.00 163 TYR A CA 1
ATOM 1230 C C . TYR A 1 163 ? -1.203 -8.965 13.452 1.00 88.00 163 TYR A C 1
ATOM 1232 O O . TYR A 1 163 ? -0.643 -9.345 14.482 1.00 88.00 163 TYR A O 1
ATOM 1240 N N . ALA A 1 164 ? -0.966 -9.529 12.271 1.00 92.12 164 ALA A N 1
ATOM 1241 C CA . ALA A 1 164 ? -0.020 -10.611 12.041 1.00 92.12 164 ALA A CA 1
ATOM 1242 C C . ALA A 1 164 ? 0.976 -10.234 10.943 1.00 92.12 164 ALA A C 1
ATOM 1244 O O . ALA A 1 164 ? 0.600 -9.727 9.886 1.00 92.12 164 ALA A O 1
ATOM 1245 N N . THR A 1 165 ? 2.254 -10.530 11.172 1.00 93.81 165 THR A N 1
ATOM 1246 C CA . THR A 1 165 ? 3.301 -10.382 10.156 1.00 93.81 165 THR A CA 1
ATOM 1247 C C . THR A 1 165 ? 3.369 -11.639 9.298 1.00 93.81 165 THR A C 1
ATOM 1249 O O . THR A 1 165 ? 3.358 -12.759 9.808 1.00 93.81 165 THR A O 1
ATOM 1252 N N . PHE A 1 166 ? 3.492 -11.453 7.990 1.00 95.62 166 PHE A N 1
ATOM 1253 C CA . PHE A 1 166 ? 3.643 -12.519 7.015 1.00 95.62 166 PHE A CA 1
ATOM 1254 C C . PHE A 1 166 ? 4.918 -12.307 6.203 1.00 95.62 166 PHE A C 1
ATOM 1256 O O . PHE A 1 166 ? 5.159 -11.223 5.667 1.00 95.62 166 PHE A O 1
ATOM 1263 N N . SER A 1 167 ? 5.741 -13.350 6.122 1.00 96.50 167 SER A N 1
ATOM 1264 C CA . SER A 1 167 ? 7.034 -13.303 5.447 1.00 96.50 167 SER A CA 1
ATOM 1265 C C . SER A 1 167 ? 6.978 -14.013 4.098 1.00 96.50 167 SER A C 1
ATOM 1267 O O . SER A 1 167 ? 6.470 -15.131 4.000 1.00 96.50 167 SER A O 1
ATOM 1269 N N . ILE A 1 168 ? 7.507 -13.363 3.062 1.00 97.31 168 ILE A N 1
ATOM 1270 C CA . ILE A 1 168 ? 7.453 -13.832 1.677 1.00 97.31 168 ILE A CA 1
ATOM 1271 C C . ILE A 1 168 ? 8.879 -13.868 1.113 1.00 97.31 168 ILE A C 1
ATOM 1273 O O . ILE A 1 168 ? 9.501 -12.808 0.992 1.00 97.31 168 ILE A O 1
ATOM 1277 N N . PRO A 1 169 ? 9.422 -15.048 0.758 1.00 97.38 169 PRO A N 1
ATOM 1278 C CA . PRO A 1 169 ? 10.704 -15.121 0.066 1.00 97.38 169 PRO A CA 1
ATOM 1279 C C . PRO A 1 169 ? 10.581 -14.495 -1.327 1.00 97.38 169 PRO A C 1
ATOM 1281 O O . PRO A 1 169 ? 9.603 -14.732 -2.034 1.00 97.38 169 PRO A O 1
ATOM 1284 N N . LEU A 1 170 ? 11.583 -13.718 -1.740 1.00 98.19 170 LEU A N 1
ATOM 1285 C CA . LEU A 1 170 ? 11.630 -13.139 -3.086 1.00 98.19 170 LEU A CA 1
ATOM 1286 C C . LEU A 1 170 ? 12.257 -14.092 -4.107 1.00 98.19 170 LEU A C 1
ATOM 1288 O O . LEU A 1 170 ? 12.000 -13.958 -5.303 1.00 98.19 170 LEU A O 1
ATOM 1292 N N . TYR A 1 171 ? 13.044 -15.066 -3.644 1.00 97.25 171 TYR A N 1
ATOM 1293 C CA . TYR A 1 171 ? 13.762 -16.012 -4.492 1.00 97.25 171 TYR A CA 1
ATOM 1294 C C . TYR A 1 171 ? 13.564 -17.452 -4.012 1.00 97.25 171 TYR A C 1
ATOM 1296 O O . TYR A 1 171 ? 13.574 -17.731 -2.814 1.00 97.25 171 TYR A O 1
ATOM 1304 N N . GLY A 1 172 ? 13.425 -18.380 -4.959 1.00 93.88 172 GLY A N 1
ATOM 1305 C CA . GLY A 1 172 ? 13.384 -19.821 -4.724 1.00 93.88 172 GLY A CA 1
ATOM 1306 C C . GLY A 1 172 ? 14.335 -20.523 -5.686 1.00 93.88 172 GLY A C 1
ATOM 1307 O O . GLY A 1 172 ? 14.252 -20.314 -6.891 1.00 93.88 172 GLY A O 1
ATOM 1308 N N . HIS A 1 173 ? 15.267 -21.328 -5.167 1.00 92.62 173 HIS A N 1
ATOM 1309 C CA . HIS A 1 173 ? 16.312 -21.986 -5.973 1.00 92.62 173 HIS A CA 1
ATOM 1310 C C . HIS A 1 173 ? 17.105 -21.014 -6.875 1.00 92.62 173 HIS A C 1
ATOM 1312 O O . HIS A 1 173 ? 17.483 -21.357 -7.991 1.00 92.62 173 HIS A O 1
ATOM 1318 N N . GLY A 1 174 ? 17.333 -19.781 -6.405 1.00 89.56 174 GLY A N 1
ATOM 1319 C CA . GLY A 1 174 ? 18.038 -18.734 -7.158 1.00 89.56 174 GLY A CA 1
ATOM 1320 C C . GLY A 1 174 ? 17.201 -18.023 -8.228 1.00 89.56 174 GLY A C 1
ATOM 1321 O O . GLY A 1 174 ? 17.720 -17.143 -8.907 1.00 89.56 174 GLY A O 1
ATOM 1322 N N . ILE A 1 175 ? 15.918 -18.363 -8.373 1.00 94.06 175 ILE A N 1
ATOM 1323 C CA . ILE A 1 175 ? 15.002 -17.758 -9.347 1.00 94.06 175 ILE A CA 1
ATOM 1324 C C . ILE A 1 175 ? 14.052 -16.805 -8.621 1.00 94.06 175 ILE A C 1
ATOM 1326 O O . ILE A 1 175 ? 13.549 -17.129 -7.543 1.00 94.06 175 ILE A O 1
ATOM 1330 N N . ALA A 1 176 ? 13.805 -15.631 -9.205 1.00 96.50 176 ALA A N 1
ATOM 1331 C CA . ALA A 1 176 ? 12.831 -14.676 -8.687 1.00 96.50 176 ALA A CA 1
ATOM 1332 C C . ALA A 1 176 ? 11.417 -15.283 -8.681 1.00 96.50 176 ALA A C 1
ATOM 1334 O O . ALA A 1 176 ? 10.950 -15.809 -9.689 1.00 96.50 176 ALA A O 1
ATOM 1335 N N . LEU A 1 177 ? 10.735 -15.189 -7.539 1.00 97.25 177 LEU A N 1
ATOM 1336 C CA . LEU A 1 177 ? 9.335 -15.603 -7.369 1.00 97.25 177 LEU A CA 1
ATOM 1337 C C . LEU A 1 177 ? 8.350 -14.476 -7.722 1.00 97.25 177 LEU A C 1
ATOM 1339 O O . LEU A 1 177 ? 7.145 -14.695 -7.830 1.00 97.25 177 LEU A O 1
ATOM 1343 N N . TRP A 1 178 ? 8.865 -13.261 -7.891 1.00 97.69 178 TRP A N 1
ATOM 1344 C CA . TRP A 1 178 ? 8.125 -12.079 -8.306 1.00 97.69 178 TRP A CA 1
ATOM 1345 C C . TRP A 1 178 ? 8.250 -11.852 -9.814 1.00 97.69 178 TRP A C 1
ATOM 1347 O O . TRP A 1 178 ? 9.180 -12.307 -10.478 1.00 97.69 178 TRP A O 1
ATOM 1357 N N . ARG A 1 179 ? 7.280 -11.128 -10.359 1.00 97.50 179 ARG A N 1
ATOM 1358 C CA . ARG A 1 179 ? 7.116 -10.857 -11.783 1.00 97.50 179 ARG A CA 1
ATOM 1359 C C . ARG A 1 179 ? 7.422 -9.393 -12.058 1.00 97.50 179 ARG A C 1
ATOM 1361 O O . ARG A 1 179 ? 7.054 -8.527 -11.267 1.00 97.50 179 ARG A O 1
ATOM 1368 N N . GLN A 1 180 ? 8.039 -9.131 -13.202 1.00 95.31 180 GLN A N 1
ATOM 1369 C CA . GLN A 1 180 ? 8.334 -7.796 -13.721 1.00 95.31 180 GLN A CA 1
ATOM 1370 C C . GLN A 1 180 ? 8.002 -7.721 -15.206 1.00 95.31 180 GLN A C 1
ATOM 1372 O O . GLN A 1 180 ? 7.818 -8.749 -15.859 1.00 95.31 180 GLN A O 1
ATOM 1377 N N . ALA A 1 181 ? 7.935 -6.505 -15.735 1.00 93.44 181 ALA A N 1
ATOM 1378 C CA . ALA A 1 181 ? 7.611 -6.264 -17.129 1.00 93.44 181 ALA A CA 1
ATOM 1379 C C . ALA A 1 181 ? 8.587 -5.283 -17.779 1.00 93.44 181 ALA A C 1
ATOM 1381 O O . ALA A 1 181 ? 9.319 -4.535 -17.133 1.00 93.44 181 ALA A O 1
ATOM 1382 N N . THR A 1 182 ? 8.576 -5.302 -19.102 1.00 92.00 182 THR A N 1
ATOM 1383 C CA . THR A 1 182 ? 9.240 -4.333 -19.967 1.00 92.00 182 THR A CA 1
ATOM 1384 C C . THR A 1 182 ? 8.204 -3.888 -20.983 1.00 92.00 182 THR A C 1
ATOM 1386 O O . THR A 1 182 ? 7.428 -4.712 -21.472 1.00 92.00 182 THR A O 1
ATOM 1389 N N . ASP A 1 183 ? 8.170 -2.598 -21.274 1.00 86.75 183 ASP A N 1
ATOM 1390 C CA . ASP A 1 183 ? 7.334 -2.035 -22.324 1.00 86.75 183 ASP A CA 1
ATOM 1391 C C . ASP A 1 183 ? 8.199 -1.324 -23.376 1.00 86.75 183 ASP A C 1
ATOM 1393 O O . ASP A 1 183 ? 9.426 -1.438 -23.380 1.00 86.75 183 ASP A O 1
ATOM 1397 N N . THR A 1 184 ? 7.574 -0.605 -24.310 1.00 83.94 184 THR A N 1
ATOM 1398 C CA . THR A 1 184 ? 8.295 0.095 -25.386 1.00 83.94 184 THR A CA 1
ATOM 1399 C C . THR A 1 184 ? 9.255 1.175 -24.880 1.00 83.94 184 THR A C 1
ATOM 1401 O O . THR A 1 184 ? 10.163 1.560 -25.610 1.00 83.94 184 THR A O 1
ATOM 1404 N N . GLY A 1 185 ? 9.056 1.677 -23.657 1.00 80.56 185 GLY A N 1
ATOM 1405 C CA . GLY A 1 185 ? 9.937 2.632 -22.987 1.00 80.56 185 GLY A CA 1
ATOM 1406 C C . GLY A 1 185 ? 11.044 1.977 -22.155 1.00 80.56 185 GLY A C 1
ATOM 1407 O O . GLY A 1 185 ? 11.853 2.698 -21.575 1.00 80.56 185 GLY A O 1
ATOM 1408 N N . GLY A 1 186 ? 11.099 0.642 -22.100 1.00 88.88 186 GLY A N 1
ATOM 1409 C CA . GLY A 1 186 ? 12.096 -0.122 -21.353 1.00 88.88 186 GLY A CA 1
ATOM 1410 C C . GLY A 1 186 ? 11.530 -0.805 -20.101 1.00 88.88 186 GLY A C 1
ATOM 1411 O O . GLY A 1 186 ? 10.338 -1.121 -20.044 1.00 88.88 186 GLY A O 1
ATOM 1412 N N . PRO A 1 187 ? 12.389 -1.122 -19.113 1.00 90.44 187 PRO A N 1
ATOM 1413 C CA . PRO A 1 187 ? 11.965 -1.779 -17.882 1.00 90.44 187 PRO A CA 1
ATOM 1414 C C . PRO A 1 187 ? 10.921 -0.950 -17.132 1.00 90.44 187 PRO A C 1
ATOM 1416 O O . PRO A 1 187 ? 11.121 0.239 -16.885 1.00 90.44 187 PRO A O 1
ATOM 1419 N N . VAL A 1 188 ? 9.825 -1.593 -16.734 1.00 94.12 188 VAL A N 1
ATOM 1420 C CA . VAL A 1 188 ? 8.803 -0.972 -15.888 1.00 94.12 188 VAL A CA 1
ATOM 1421 C C . VAL A 1 188 ? 9.218 -1.161 -14.434 1.00 94.12 188 VAL A C 1
ATOM 1423 O O . VAL A 1 188 ? 9.481 -2.283 -13.998 1.00 94.12 188 VAL A O 1
ATOM 1426 N N . ASP A 1 189 ? 9.237 -0.084 -13.652 1.00 96.06 189 ASP A N 1
ATOM 1427 C CA . ASP A 1 189 ? 9.551 -0.146 -12.222 1.00 96.06 189 ASP A CA 1
ATOM 1428 C C . ASP A 1 189 ? 8.339 -0.591 -11.378 1.00 96.06 189 ASP A C 1
ATOM 1430 O O . ASP A 1 189 ? 7.953 0.050 -10.404 1.00 96.06 189 ASP A O 1
ATOM 1434 N N . ILE A 1 190 ? 7.728 -1.716 -11.756 1.00 97.94 190 ILE A N 1
ATOM 1435 C CA . ILE A 1 190 ? 6.622 -2.364 -11.043 1.00 97.94 190 ILE A CA 1
ATOM 1436 C C . ILE A 1 190 ? 6.889 -3.859 -10.949 1.00 97.94 190 ILE A C 1
ATOM 1438 O O . ILE A 1 190 ? 7.260 -4.501 -11.934 1.00 97.94 190 ILE A O 1
ATOM 1442 N N . ALA A 1 191 ? 6.665 -4.404 -9.757 1.00 98.25 191 ALA A N 1
ATOM 1443 C CA . ALA A 1 191 ? 6.764 -5.822 -9.480 1.00 98.25 191 ALA A CA 1
ATOM 1444 C C . ALA A 1 191 ? 5.495 -6.340 -8.799 1.00 98.25 191 ALA A C 1
ATOM 1446 O O . ALA A 1 191 ? 4.867 -5.648 -7.994 1.00 98.25 191 ALA A O 1
ATOM 1447 N N . ALA A 1 192 ? 5.139 -7.583 -9.115 1.00 98.50 192 ALA A N 1
ATOM 1448 C CA . ALA A 1 192 ? 4.045 -8.298 -8.472 1.00 98.50 192 ALA A CA 1
ATOM 1449 C C . ALA A 1 192 ? 4.524 -9.671 -7.996 1.00 98.50 192 ALA A C 1
ATOM 1451 O O . ALA A 1 192 ? 5.138 -10.409 -8.765 1.00 98.50 192 ALA A O 1
ATOM 1452 N N . ILE A 1 193 ? 4.228 -10.032 -6.752 1.00 98.25 193 ILE A N 1
ATOM 1453 C CA . ILE A 1 193 ? 4.499 -11.365 -6.204 1.00 98.25 193 ILE A CA 1
ATOM 1454 C C . ILE A 1 193 ? 3.190 -12.018 -5.781 1.00 98.25 193 ILE A C 1
ATOM 1456 O O . ILE A 1 193 ? 2.353 -11.386 -5.136 1.00 98.25 193 ILE A O 1
ATOM 1460 N N . GLU A 1 194 ? 2.987 -13.267 -6.187 1.00 97.56 194 GLU A N 1
ATOM 1461 C CA . GLU A 1 194 ? 1.791 -14.022 -5.821 1.00 97.56 194 GLU A CA 1
ATOM 1462 C C . GLU A 1 194 ? 1.840 -14.404 -4.336 1.00 97.56 194 GLU A C 1
ATOM 1464 O O . GLU A 1 194 ? 2.853 -14.884 -3.828 1.00 97.56 194 GLU A O 1
ATOM 1469 N N . ILE A 1 195 ? 0.725 -14.196 -3.640 1.00 96.38 195 ILE A N 1
ATOM 1470 C CA . ILE A 1 195 ? 0.508 -14.645 -2.271 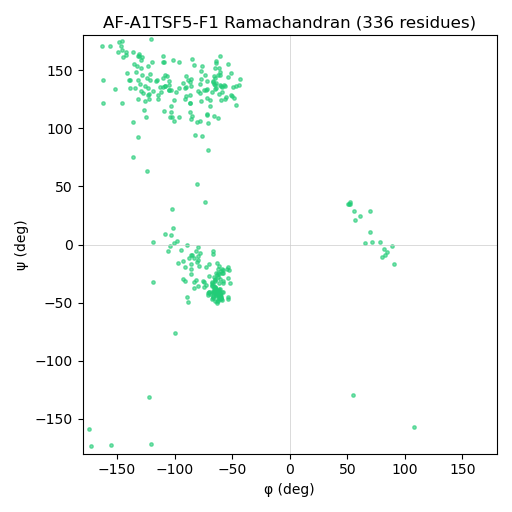1.00 96.38 195 ILE A CA 1
ATOM 1471 C C . ILE A 1 195 ? -0.385 -15.879 -2.323 1.00 96.38 195 ILE A C 1
ATOM 1473 O O . ILE A 1 195 ? -1.570 -15.801 -2.652 1.00 96.38 195 ILE A O 1
ATOM 1477 N N . HIS A 1 196 ? 0.165 -17.020 -1.919 1.00 91.81 196 HIS A N 1
ATOM 1478 C CA . HIS A 1 196 ? -0.619 -18.238 -1.756 1.00 91.81 196 HIS A CA 1
ATOM 1479 C C . HIS A 1 196 ? -1.540 -18.108 -0.539 1.00 91.81 196 HIS A C 1
ATOM 1481 O O . HIS A 1 196 ? -1.098 -18.212 0.605 1.00 91.81 196 HIS A O 1
ATOM 1487 N N . THR A 1 197 ? -2.832 -17.900 -0.792 1.00 89.62 197 THR A N 1
ATOM 1488 C CA . THR A 1 197 ? -3.849 -17.632 0.238 1.00 89.62 197 THR A CA 1
ATOM 1489 C C . THR A 1 197 ? -3.957 -18.737 1.285 1.00 89.62 197 THR A C 1
ATOM 1491 O O . THR A 1 197 ? -4.175 -18.437 2.450 1.00 89.62 197 THR A O 1
ATOM 1494 N N . GLY A 1 198 ? -3.703 -19.998 0.917 1.00 89.75 198 GLY A N 1
ATOM 1495 C CA . GLY A 1 198 ? -3.656 -21.123 1.860 1.00 89.75 198 GLY A CA 1
ATOM 1496 C C . GLY A 1 198 ? -2.495 -21.087 2.865 1.00 89.75 198 GLY A C 1
ATOM 1497 O O . GLY A 1 198 ? -2.425 -21.948 3.734 1.00 89.75 198 GLY A O 1
ATOM 1498 N N . ARG A 1 199 ? -1.565 -20.129 2.744 1.00 91.31 199 ARG A N 1
ATOM 1499 C CA . ARG A 1 199 ? -0.468 -19.901 3.703 1.00 91.31 199 ARG A CA 1
ATOM 1500 C C . ARG A 1 199 ? -0.689 -18.665 4.572 1.00 91.31 199 ARG A C 1
ATOM 1502 O O . ARG A 1 199 ? 0.144 -18.401 5.435 1.00 91.31 199 ARG A O 1
ATOM 1509 N N . LEU A 1 200 ? -1.744 -17.891 4.317 1.00 91.94 200 LEU A N 1
ATOM 1510 C CA . LEU A 1 200 ? -2.056 -16.720 5.126 1.00 91.94 200 LEU A CA 1
ATOM 1511 C C . LEU A 1 200 ? -2.422 -17.139 6.558 1.00 91.94 200 LEU A C 1
ATOM 1513 O O . LEU A 1 200 ? -2.927 -18.245 6.752 1.00 91.94 200 LEU A O 1
ATOM 1517 N N . PRO A 1 201 ? -2.187 -16.267 7.553 1.00 89.00 201 PRO A N 1
ATOM 1518 C CA . PRO A 1 201 ? -2.729 -16.460 8.891 1.00 89.00 201 PRO A CA 1
ATOM 1519 C C . PRO A 1 201 ? -4.251 -16.655 8.873 1.00 89.00 201 PRO A C 1
ATOM 1521 O O . PRO A 1 201 ? -4.948 -16.164 7.980 1.00 89.00 201 PRO A O 1
ATOM 1524 N N . ASP A 1 202 ? -4.775 -17.323 9.896 1.00 86.38 202 ASP A N 1
ATOM 1525 C CA . ASP A 1 202 ? -6.220 -17.436 10.076 1.00 86.38 202 ASP A CA 1
ATOM 1526 C C . ASP A 1 202 ? -6.851 -16.049 10.281 1.00 86.38 202 ASP A C 1
ATOM 1528 O O . ASP A 1 202 ? -6.266 -15.160 10.905 1.00 86.38 202 ASP A O 1
ATOM 1532 N N . ASN A 1 203 ? -8.077 -15.881 9.779 1.00 88.38 203 ASN A N 1
ATOM 1533 C CA . ASN A 1 203 ? -8.897 -14.674 9.943 1.00 88.38 203 ASN A CA 1
ATOM 1534 C C . ASN A 1 203 ? -8.304 -13.380 9.359 1.00 88.38 203 ASN A C 1
ATOM 1536 O O . ASN A 1 203 ? -8.678 -12.294 9.794 1.00 88.38 203 ASN A O 1
ATOM 1540 N N . VAL A 1 204 ? -7.411 -13.460 8.366 1.00 92.44 204 VAL A N 1
ATOM 1541 C CA . VAL A 1 204 ? -6.904 -12.253 7.699 1.00 92.44 204 VAL A CA 1
ATOM 1542 C C . VAL A 1 204 ? -8.049 -11.401 7.147 1.00 92.44 204 VAL A C 1
ATOM 1544 O O . VAL A 1 204 ? -8.875 -11.850 6.352 1.00 92.44 204 VAL A O 1
ATOM 1547 N N . VAL A 1 205 ? -8.027 -10.131 7.531 1.00 91.06 205 VAL A N 1
ATOM 1548 C CA . VAL A 1 205 ? -8.877 -9.068 7.019 1.00 91.06 205 VAL A CA 1
ATOM 1549 C C . VAL A 1 205 ? -8.057 -8.282 6.009 1.00 91.06 205 VAL A C 1
ATOM 1551 O O . VAL A 1 205 ? -7.144 -7.542 6.368 1.00 91.06 205 VAL A O 1
ATOM 1554 N N . LEU A 1 206 ? -8.366 -8.464 4.727 1.00 91.19 206 LEU A N 1
ATOM 1555 C CA . LEU A 1 206 ? -7.716 -7.737 3.642 1.00 91.19 206 LEU A CA 1
ATOM 1556 C C . LEU A 1 206 ? -8.729 -7.367 2.566 1.00 91.19 206 LEU A C 1
ATOM 1558 O O . LEU A 1 206 ? -9.648 -8.131 2.262 1.00 91.19 206 LEU A O 1
ATOM 1562 N N . HIS A 1 207 ? -8.493 -6.229 1.927 1.00 95.12 207 HIS A N 1
ATOM 1563 C CA . HIS A 1 207 ? -9.131 -5.877 0.666 1.00 95.12 207 HIS A CA 1
ATOM 1564 C C . HIS A 1 207 ? -8.088 -5.917 -0.450 1.00 95.12 207 HIS A C 1
ATOM 1566 O O . HIS A 1 207 ? -6.891 -5.838 -0.198 1.00 95.12 207 HIS A O 1
ATOM 1572 N N . ALA A 1 208 ? -8.521 -6.086 -1.694 1.00 97.38 208 ALA A N 1
ATOM 1573 C CA . ALA A 1 208 ? -7.619 -6.055 -2.837 1.00 97.38 208 ALA A CA 1
ATOM 1574 C C . ALA A 1 208 ? -8.285 -5.313 -3.986 1.00 97.38 208 ALA A C 1
ATOM 1576 O O . ALA A 1 208 ? -9.485 -5.475 -4.216 1.00 97.38 208 ALA A O 1
ATOM 1577 N N . PHE A 1 209 ? -7.496 -4.525 -4.709 1.00 98.38 209 PHE A N 1
ATOM 1578 C CA . PHE A 1 209 ? -7.913 -3.991 -5.995 1.00 98.38 209 PHE A CA 1
ATOM 1579 C C . PHE A 1 209 ? -8.113 -5.137 -6.988 1.00 98.38 209 PHE A C 1
ATOM 1581 O O . PHE A 1 209 ? -7.574 -6.226 -6.834 1.00 98.38 209 PHE A O 1
ATOM 1588 N N . GLU A 1 210 ? -8.892 -4.882 -8.022 1.00 97.31 210 GLU A N 1
ATOM 1589 C CA . GLU A 1 210 ? -9.310 -5.854 -9.035 1.00 97.31 210 GLU A CA 1
ATOM 1590 C C . GLU A 1 210 ? -9.333 -5.139 -10.388 1.00 97.31 210 GLU A C 1
ATOM 1592 O O . GLU A 1 210 ? -9.338 -3.903 -10.401 1.00 97.31 210 GLU A O 1
ATOM 1597 N N . PRO A 1 211 ? -9.394 -5.852 -11.526 1.00 97.44 211 PRO A N 1
ATOM 1598 C CA . PRO A 1 211 ? -9.431 -5.218 -12.845 1.00 97.44 211 PRO A CA 1
ATOM 1599 C C . PRO A 1 211 ? -10.511 -4.132 -12.996 1.00 97.44 211 PRO A C 1
ATOM 1601 O O . PRO A 1 211 ? -10.281 -3.117 -13.646 1.00 97.44 211 PRO A O 1
ATOM 1604 N N . THR A 1 212 ? -11.656 -4.290 -12.328 1.00 95.06 212 THR A N 1
ATOM 1605 C CA . THR A 1 212 ? -12.751 -3.302 -12.284 1.00 95.06 212 THR A CA 1
ATOM 1606 C C . THR A 1 212 ? -12.347 -1.961 -11.664 1.00 95.06 212 THR A C 1
ATOM 1608 O O . THR A 1 212 ? -12.928 -0.930 -11.991 1.00 95.06 212 THR A O 1
ATOM 1611 N N . HIS A 1 213 ? -11.330 -1.940 -10.802 1.00 96.31 213 HIS A N 1
ATOM 1612 C CA . HIS A 1 213 ? -10.809 -0.720 -10.189 1.00 96.31 213 HIS A CA 1
ATOM 1613 C C . HIS A 1 213 ? -9.871 0.062 -11.120 1.00 96.31 213 HIS A C 1
ATOM 1615 O O . HIS A 1 213 ? -9.576 1.217 -10.824 1.00 96.31 213 HIS A O 1
ATOM 1621 N N . LEU A 1 214 ? -9.415 -0.532 -12.229 1.00 96.25 214 LEU A N 1
ATOM 1622 C CA . LEU A 1 214 ? -8.628 0.161 -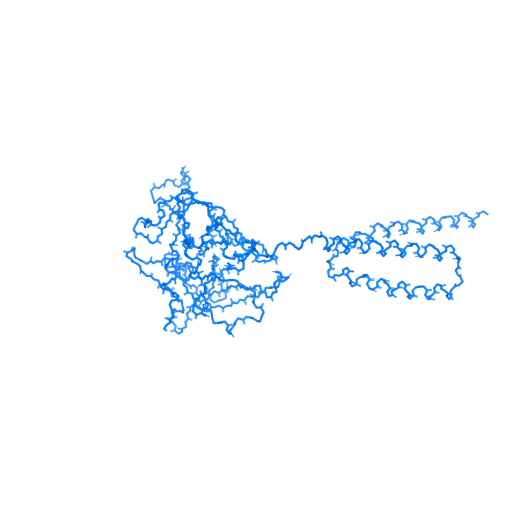13.258 1.00 96.25 214 LEU A CA 1
ATOM 1623 C C . LEU A 1 214 ? -9.531 0.927 -14.239 1.00 96.25 214 LEU A C 1
ATOM 1625 O O . LEU A 1 214 ? -9.150 1.983 -14.746 1.00 96.25 214 LEU A O 1
ATOM 1629 N N . ASP A 1 215 ? -10.736 0.405 -14.485 1.00 91.38 215 ASP A N 1
ATOM 1630 C CA . ASP A 1 215 ? -11.697 0.956 -15.441 1.00 91.38 215 ASP A CA 1
ATOM 1631 C C . ASP A 1 215 ? -12.085 2.403 -15.090 1.00 91.38 215 ASP A C 1
ATOM 1633 O O . ASP A 1 215 ? -12.383 2.739 -13.942 1.00 91.38 215 ASP A O 1
ATOM 1637 N N . ALA A 1 216 ? -12.120 3.271 -16.097 1.00 86.56 216 ALA A N 1
ATOM 1638 C CA . ALA A 1 216 ? -12.613 4.635 -15.976 1.00 86.56 216 ALA A CA 1
ATOM 1639 C C . ALA A 1 216 ? -14.109 4.696 -15.627 1.00 86.56 216 ALA A C 1
ATOM 1641 O O . ALA A 1 216 ? -14.545 5.679 -15.036 1.00 86.56 216 ALA A O 1
ATOM 1642 N N . ALA A 1 217 ? -14.892 3.657 -15.942 1.00 86.81 217 ALA A N 1
ATOM 1643 C CA . ALA A 1 217 ? -16.339 3.592 -15.713 1.00 86.81 217 ALA A CA 1
ATOM 1644 C C . ALA A 1 217 ? -17.099 4.817 -16.271 1.00 86.81 217 ALA A C 1
ATOM 1646 O O . ALA A 1 217 ? -18.067 5.294 -15.684 1.00 86.81 217 ALA A O 1
ATOM 1647 N N . GLY A 1 218 ? -16.633 5.351 -17.405 1.00 83.56 218 GLY A N 1
ATOM 16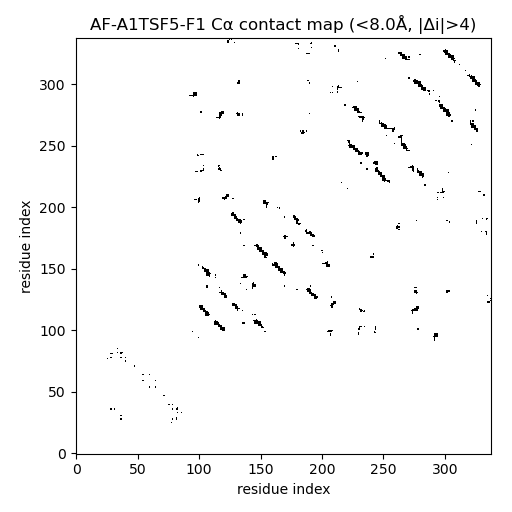48 C CA . GLY A 1 218 ? -17.190 6.550 -18.040 1.00 83.56 218 GLY A CA 1
ATOM 1649 C C . GLY A 1 218 ? -16.718 7.888 -17.452 1.00 83.56 218 GLY A C 1
ATOM 1650 O O . GLY A 1 218 ? -17.055 8.931 -18.007 1.00 83.56 218 GLY A O 1
ATOM 1651 N N . GLU A 1 219 ? -15.913 7.892 -16.384 1.00 87.06 219 GLU A N 1
ATOM 1652 C CA . GLU A 1 219 ? -15.317 9.106 -15.811 1.00 87.06 219 GLU A CA 1
ATOM 1653 C C . GLU A 1 219 ? -13.991 9.448 -16.510 1.00 87.06 219 GLU A C 1
ATOM 1655 O O . GLU A 1 219 ? -13.038 8.668 -16.477 1.00 87.06 219 GLU A O 1
ATOM 1660 N N . GLN A 1 220 ? -13.872 10.642 -17.094 1.00 88.56 220 GLN A N 1
ATOM 1661 C CA . GLN A 1 220 ? -12.618 11.076 -17.721 1.00 88.56 220 GLN A CA 1
ATOM 1662 C C . GLN A 1 220 ? -11.576 11.461 -16.673 1.00 88.56 220 GLN A C 1
ATOM 1664 O O . GLN A 1 220 ? -11.898 12.182 -15.735 1.00 88.56 220 GLN A O 1
ATOM 1669 N N . VAL A 1 221 ? -10.343 10.973 -16.829 1.00 92.19 221 VAL A N 1
ATOM 1670 C CA . VAL A 1 221 ? -9.183 11.371 -16.015 1.00 92.19 221 VAL A CA 1
ATOM 1671 C C . VAL A 1 221 ? -8.487 12.543 -16.690 1.00 92.19 221 VAL A C 1
ATOM 1673 O O . VAL A 1 221 ? -8.115 12.438 -17.860 1.00 92.19 221 VAL A O 1
ATOM 1676 N N . ALA A 1 222 ? -8.301 13.641 -15.960 1.00 90.44 222 ALA A N 1
ATOM 1677 C CA . ALA A 1 222 ? -7.732 14.871 -16.501 1.00 90.44 222 ALA A CA 1
ATOM 1678 C C . ALA A 1 222 ? -6.574 15.415 -15.654 1.00 90.44 222 ALA A C 1
ATOM 1680 O O . ALA A 1 222 ? -6.425 15.119 -14.470 1.00 90.44 222 ALA A O 1
ATOM 1681 N N . MET A 1 223 ? -5.737 16.246 -16.280 1.00 93.62 223 MET A N 1
ATOM 1682 C CA . MET A 1 223 ? -4.723 17.019 -15.562 1.00 93.62 223 MET A CA 1
ATOM 1683 C C . MET A 1 223 ? -5.392 17.882 -14.483 1.00 93.62 223 MET A C 1
ATOM 1685 O O . MET A 1 223 ? -6.427 18.496 -14.736 1.00 93.62 223 MET A O 1
ATOM 1689 N N . GLY A 1 224 ? -4.789 17.940 -13.297 1.00 92.94 224 GLY A N 1
ATOM 1690 C CA . GLY A 1 224 ? -5.344 18.643 -12.141 1.00 92.94 224 GLY A CA 1
ATOM 1691 C C . GLY A 1 224 ? -6.354 17.837 -11.319 1.00 92.94 224 GLY A C 1
ATOM 1692 O O . GLY A 1 224 ? -6.718 18.299 -10.239 1.00 92.94 224 GLY A O 1
ATOM 1693 N N . ASP A 1 225 ? -6.768 16.638 -11.756 1.00 94.50 225 ASP A N 1
ATOM 1694 C CA . ASP A 1 225 ? -7.597 15.753 -10.928 1.00 94.50 225 ASP A CA 1
ATOM 1695 C C . ASP A 1 225 ? -6.904 15.473 -9.588 1.00 94.50 225 ASP A C 1
ATOM 1697 O O . ASP A 1 225 ? -5.704 15.178 -9.536 1.00 94.50 225 ASP A O 1
ATOM 1701 N N . ASN A 1 226 ? -7.684 15.534 -8.507 1.00 96.25 226 ASN A N 1
ATOM 1702 C CA . ASN A 1 226 ? -7.212 15.232 -7.161 1.00 96.25 226 ASN A CA 1
ATOM 1703 C C . ASN A 1 226 ? -6.986 13.729 -6.989 1.00 96.25 226 ASN A C 1
ATOM 1705 O O . ASN A 1 226 ? -7.852 12.904 -7.291 1.00 96.25 226 ASN A O 1
ATOM 1709 N N . LEU A 1 227 ? -5.835 13.398 -6.418 1.00 97.25 227 LEU A N 1
ATOM 1710 C CA . LEU A 1 227 ? -5.378 12.045 -6.160 1.00 97.25 227 LEU A CA 1
ATOM 1711 C C . LEU A 1 227 ? -5.081 11.839 -4.672 1.00 97.25 227 LEU A C 1
ATOM 1713 O O . LEU A 1 227 ? -4.713 12.769 -3.951 1.00 97.25 227 LEU A O 1
ATOM 1717 N N . ALA A 1 228 ? -5.188 10.590 -4.234 1.00 97.00 228 ALA A N 1
ATOM 1718 C CA . ALA A 1 228 ? -4.700 10.110 -2.953 1.00 97.00 228 ALA A CA 1
ATOM 1719 C C . ALA A 1 228 ? -3.577 9.093 -3.188 1.00 97.00 228 ALA A C 1
ATOM 1721 O O . ALA A 1 228 ? -3.762 8.103 -3.895 1.00 97.00 228 ALA A O 1
ATOM 1722 N N . ILE A 1 229 ? -2.416 9.335 -2.580 1.00 97.81 229 ILE A N 1
ATOM 1723 C CA . ILE A 1 229 ? -1.308 8.377 -2.511 1.00 97.81 229 ILE A CA 1
ATOM 1724 C C . ILE A 1 229 ? -1.312 7.796 -1.099 1.00 97.81 229 ILE A C 1
ATOM 1726 O O . ILE A 1 229 ? -1.034 8.516 -0.137 1.00 97.81 229 ILE A O 1
ATOM 1730 N N . VAL A 1 230 ? -1.674 6.522 -0.964 1.00 97.69 230 VAL A N 1
ATOM 1731 C CA . VAL A 1 230 ? -1.866 5.860 0.338 1.00 97.69 230 VAL A CA 1
ATOM 1732 C C . VAL A 1 230 ? -0.665 4.972 0.632 1.00 97.69 230 VAL A C 1
ATOM 1734 O O . VAL A 1 230 ? -0.384 4.059 -0.131 1.00 97.69 230 VAL A O 1
ATOM 1737 N N . GLY A 1 231 ? 0.075 5.220 1.711 1.00 97.19 231 GLY A N 1
ATOM 1738 C CA . GLY A 1 231 ? 1.295 4.457 1.980 1.00 97.19 231 GLY A CA 1
ATOM 1739 C C . GLY A 1 231 ? 1.966 4.769 3.314 1.00 97.19 231 GLY A C 1
ATOM 1740 O O . GLY A 1 231 ? 1.342 5.274 4.244 1.00 97.19 231 GLY A O 1
ATOM 1741 N N . PHE A 1 232 ? 3.259 4.452 3.388 1.00 96.94 232 PHE A N 1
ATOM 1742 C CA . PHE A 1 232 ? 4.084 4.468 4.602 1.00 96.94 232 PHE A CA 1
ATOM 1743 C C . PHE A 1 232 ? 5.324 5.372 4.426 1.00 96.94 232 PHE A C 1
ATOM 1745 O O . PHE A 1 232 ? 6.463 4.891 4.447 1.00 96.94 232 PHE A O 1
ATOM 1752 N N . PRO A 1 233 ? 5.146 6.692 4.219 1.00 93.38 233 PRO A N 1
ATOM 1753 C CA . PRO A 1 233 ? 6.250 7.631 4.035 1.00 93.38 233 PRO A CA 1
ATOM 1754 C C . PRO A 1 233 ? 7.167 7.624 5.260 1.00 93.38 233 PRO A C 1
ATOM 1756 O O . PRO A 1 233 ? 6.723 7.849 6.377 1.00 93.38 233 PRO A O 1
ATOM 1759 N N . LEU A 1 234 ? 8.458 7.375 5.062 1.00 89.44 234 LEU A N 1
ATOM 1760 C CA . LEU A 1 234 ? 9.483 7.221 6.100 1.00 89.44 234 LEU A CA 1
ATOM 1761 C C . LEU A 1 234 ? 9.154 6.119 7.122 1.00 89.44 234 LEU A C 1
ATOM 1763 O O . LEU A 1 234 ? 9.658 6.140 8.242 1.00 89.44 234 LEU A O 1
ATOM 1767 N N . GLY A 1 235 ? 8.278 5.176 6.760 1.00 90.19 235 GLY A N 1
ATOM 1768 C CA . GLY A 1 235 ? 7.710 4.208 7.694 1.00 90.19 235 GLY A CA 1
ATOM 1769 C C . GLY A 1 235 ? 6.735 4.822 8.704 1.00 90.19 235 GLY A C 1
ATOM 1770 O O . GLY A 1 235 ? 6.367 4.144 9.659 1.00 90.19 235 GLY A O 1
ATOM 1771 N N . PHE A 1 236 ? 6.311 6.077 8.528 1.00 91.81 236 PHE A N 1
ATOM 1772 C CA . PHE A 1 236 ? 5.306 6.725 9.364 1.00 91.81 236 PHE A CA 1
ATOM 1773 C C . PHE A 1 236 ? 3.921 6.145 9.079 1.00 91.81 236 PHE A C 1
ATOM 1775 O O . PHE A 1 236 ? 3.471 6.106 7.933 1.00 91.81 236 PHE A O 1
ATOM 1782 N N . HIS A 1 237 ? 3.266 5.694 10.139 1.00 93.44 237 HIS A N 1
ATOM 1783 C CA . HIS A 1 237 ? 1.929 5.118 10.129 1.00 93.44 237 HIS A CA 1
ATOM 1784 C C . HIS A 1 237 ? 1.368 5.118 11.549 1.00 93.44 237 HIS A C 1
ATOM 1786 O O . HIS A 1 237 ? 2.098 5.383 12.509 1.00 93.44 237 HIS A O 1
ATOM 1792 N N . ASP A 1 238 ? 0.084 4.799 11.688 1.00 88.00 238 ASP A N 1
ATOM 1793 C CA . ASP A 1 238 ? -0.481 4.495 12.999 1.00 88.00 238 ASP A CA 1
ATOM 1794 C C . ASP A 1 238 ? 0.165 3.205 13.524 1.00 88.00 238 ASP A C 1
ATOM 1796 O O . ASP A 1 238 ? -0.061 2.130 12.977 1.00 88.00 238 ASP A O 1
ATOM 1800 N N . THR A 1 239 ? 0.991 3.290 14.564 1.00 87.38 239 THR A N 1
ATOM 1801 C CA . THR A 1 239 ? 1.684 2.118 15.121 1.00 87.38 239 THR A CA 1
ATOM 1802 C C . THR A 1 239 ? 0.808 1.274 16.043 1.00 87.38 239 THR A C 1
ATOM 1804 O O . THR A 1 239 ? 1.239 0.197 16.442 1.00 87.38 239 THR A O 1
ATOM 1807 N N . VAL A 1 240 ? -0.377 1.765 16.417 1.00 85.31 240 VAL A N 1
ATOM 1808 C CA . VAL A 1 240 ? -1.356 1.039 17.237 1.00 85.31 240 VAL A CA 1
ATOM 1809 C C . VAL A 1 240 ? -2.287 0.229 16.340 1.00 85.31 240 VAL A C 1
ATOM 1811 O O . VAL A 1 240 ? -2.535 -0.941 16.609 1.00 85.31 240 VAL A O 1
ATOM 1814 N N . HIS A 1 241 ? -2.781 0.842 15.265 1.00 88.62 241 HIS A N 1
ATOM 1815 C CA . HIS A 1 241 ? -3.734 0.214 14.345 1.00 88.62 241 HIS A CA 1
ATOM 1816 C C . HIS A 1 241 ? -3.106 -0.243 13.026 1.00 88.62 241 HIS A C 1
ATOM 1818 O O . HIS A 1 241 ? -3.802 -0.776 12.171 1.00 88.62 241 HIS A O 1
ATOM 1824 N N . HIS A 1 242 ? -1.810 -0.018 12.821 1.00 91.31 242 HIS A N 1
ATOM 1825 C CA . HIS A 1 242 ? -1.055 -0.429 11.634 1.00 91.31 242 HIS A CA 1
ATOM 1826 C C . HIS A 1 242 ? -1.613 0.074 10.288 1.00 91.31 242 HIS A C 1
ATOM 1828 O O . HIS A 1 242 ? -1.418 -0.562 9.253 1.00 91.31 242 HIS A O 1
ATOM 1834 N N . LEU A 1 243 ? -2.291 1.226 10.281 1.00 93.81 243 LEU A N 1
ATOM 1835 C CA . LEU A 1 243 ? -2.907 1.797 9.080 1.00 93.81 243 LEU A CA 1
ATOM 1836 C C . LEU A 1 243 ? -1.976 2.783 8.368 1.00 93.81 243 LEU A C 1
ATOM 1838 O O . LEU A 1 243 ? -1.322 3.614 9.002 1.00 93.81 243 LEU A O 1
ATOM 1842 N N . ALA A 1 244 ? -1.973 2.710 7.037 1.00 95.31 244 ALA A N 1
ATOM 1843 C CA . ALA A 1 244 ? -1.276 3.643 6.158 1.00 95.31 244 ALA A CA 1
ATOM 1844 C C . ALA A 1 244 ? -1.784 5.089 6.318 1.00 95.31 244 ALA A C 1
ATOM 1846 O O . ALA A 1 244 ? -2.895 5.334 6.789 1.00 95.31 244 ALA A O 1
ATOM 1847 N N . VAL A 1 245 ? -0.992 6.054 5.848 1.00 95.25 245 VAL A N 1
ATOM 1848 C CA . VAL A 1 245 ? -1.407 7.459 5.742 1.00 95.25 245 VAL A CA 1
ATOM 1849 C C . VAL A 1 245 ? -1.657 7.840 4.287 1.00 95.25 245 VAL A C 1
ATOM 1851 O O . VAL A 1 245 ? -0.957 7.389 3.380 1.00 95.25 245 VAL A O 1
ATOM 1854 N N . ALA A 1 246 ? -2.644 8.703 4.055 1.00 94.81 246 ALA A N 1
ATOM 1855 C CA . ALA A 1 246 ? -2.942 9.244 2.734 1.00 94.81 246 ALA A CA 1
ATOM 1856 C C . ALA A 1 246 ? -2.288 10.620 2.544 1.00 94.81 246 ALA A C 1
ATOM 1858 O O . ALA A 1 246 ? -2.365 11.493 3.412 1.00 94.81 246 ALA A O 1
ATOM 1859 N N . ARG A 1 247 ? -1.664 10.834 1.385 1.00 94.69 247 ARG A N 1
ATOM 1860 C CA . ARG A 1 247 ? -1.159 12.137 0.939 1.00 94.69 247 ARG A CA 1
ATOM 1861 C C . ARG A 1 247 ? -1.981 12.614 -0.248 1.00 94.69 247 ARG A C 1
ATOM 1863 O O . ARG A 1 247 ? -2.182 11.865 -1.200 1.00 94.69 247 ARG A O 1
ATOM 1870 N N . GLY A 1 248 ? -2.429 13.865 -0.181 1.00 96.00 248 GLY A N 1
ATOM 1871 C CA . GLY A 1 248 ? -3.041 14.536 -1.322 1.00 96.00 248 GLY A CA 1
ATOM 1872 C C . GLY A 1 248 ? -2.017 14.757 -2.432 1.00 96.00 248 GLY A C 1
ATOM 1873 O O . GLY A 1 248 ? -0.856 15.078 -2.162 1.00 96.00 248 GLY A O 1
ATOM 1874 N N . ALA A 1 249 ? -2.466 14.567 -3.664 1.00 96.38 249 ALA A N 1
ATOM 1875 C CA . ALA A 1 249 ? -1.689 14.740 -4.877 1.00 96.38 249 ALA A CA 1
ATOM 1876 C C . ALA A 1 249 ? -2.589 15.274 -6.001 1.00 96.38 249 ALA A C 1
ATOM 1878 O O . ALA A 1 249 ? -3.814 15.238 -5.888 1.00 96.38 249 ALA A O 1
ATOM 1879 N N . SER A 1 250 ? -1.997 15.733 -7.099 1.00 96.94 250 SER A N 1
ATOM 1880 C CA . SER A 1 250 ? -2.735 16.033 -8.331 1.00 96.94 250 SER A CA 1
ATOM 1881 C C . SER A 1 250 ? -2.017 15.484 -9.559 1.00 96.94 250 SER A C 1
ATOM 1883 O O . SER A 1 250 ? -0.801 15.270 -9.539 1.00 96.94 250 SER A O 1
ATOM 1885 N N . ILE A 1 251 ? -2.762 15.229 -10.635 1.00 96.88 251 ILE A N 1
ATOM 1886 C CA . ILE A 1 251 ? -2.166 14.858 -11.923 1.00 96.88 251 ILE A CA 1
ATOM 1887 C C . ILE A 1 251 ? -1.435 16.073 -12.510 1.00 96.88 251 ILE A C 1
ATOM 1889 O O . ILE A 1 251 ? -2.061 17.082 -12.828 1.00 96.88 251 ILE A O 1
ATOM 1893 N N . ALA A 1 252 ? -0.122 15.950 -12.716 1.00 96.12 252 ALA A N 1
ATOM 1894 C CA . ALA A 1 252 ? 0.767 17.040 -13.133 1.00 96.12 252 ALA A CA 1
ATOM 1895 C C . ALA A 1 252 ? 1.268 16.923 -14.586 1.00 96.12 252 ALA A C 1
ATOM 1897 O O . ALA A 1 252 ? 2.151 17.663 -15.014 1.00 96.12 252 ALA A O 1
ATOM 1898 N N . SER A 1 253 ? 0.723 15.988 -15.365 1.00 95.00 253 SER A N 1
ATOM 1899 C CA . SER A 1 253 ? 1.021 15.823 -16.794 1.00 95.00 253 SER A CA 1
ATOM 1900 C C . SER A 1 253 ? -0.214 15.324 -17.544 1.00 95.00 253 SER A C 1
ATOM 1902 O O . SER A 1 253 ? -1.206 14.956 -16.920 1.00 95.00 253 SER A O 1
ATOM 1904 N N . ALA A 1 254 ? -0.175 15.303 -18.876 1.00 93.62 254 ALA A N 1
ATOM 1905 C CA . ALA A 1 254 ? -1.278 14.774 -19.673 1.00 93.62 254 ALA A CA 1
ATOM 1906 C C . ALA A 1 254 ? -1.500 13.276 -19.380 1.00 93.62 254 ALA A C 1
ATOM 1908 O O . ALA A 1 254 ? -0.688 12.434 -19.762 1.00 93.62 254 ALA A O 1
ATOM 1909 N N . TYR A 1 255 ? -2.602 12.942 -18.702 1.00 93.44 255 TYR A N 1
ATOM 1910 C CA . TYR A 1 255 ? -2.947 11.555 -18.392 1.00 93.44 255 TYR A CA 1
ATOM 1911 C C . TYR A 1 255 ? -3.280 10.771 -19.668 1.00 93.44 255 TYR A C 1
ATOM 1913 O O . TYR A 1 255 ? -3.920 11.290 -20.581 1.00 93.44 255 TYR A O 1
ATOM 1921 N N . GLY A 1 256 ? -2.820 9.523 -19.743 1.00 90.94 256 GLY A N 1
ATOM 1922 C CA . GLY A 1 256 ? -2.886 8.692 -20.948 1.00 90.94 256 GLY A CA 1
ATOM 1923 C C . GLY A 1 256 ? -1.747 8.951 -21.940 1.00 90.94 256 GLY A C 1
ATOM 1924 O O . GLY A 1 256 ? -1.567 8.177 -22.880 1.00 90.94 256 GLY A O 1
ATOM 1925 N N . VAL A 1 257 ? -0.933 9.990 -21.722 1.00 92.31 257 VAL A N 1
ATOM 1926 C CA . VAL A 1 257 ? 0.299 10.227 -22.477 1.00 92.31 257 VAL A CA 1
ATOM 1927 C C . VAL A 1 257 ? 1.483 9.717 -21.663 1.00 92.31 257 VAL A C 1
ATOM 1929 O O . VAL A 1 257 ? 1.620 9.993 -20.472 1.00 92.31 257 VAL A O 1
ATOM 1932 N N . ARG A 1 258 ? 2.350 8.944 -22.315 1.00 92.38 258 ARG A N 1
ATOM 1933 C CA . ARG A 1 258 ? 3.566 8.385 -21.718 1.00 92.38 258 ARG A CA 1
ATOM 1934 C C . ARG A 1 258 ? 4.602 9.487 -21.508 1.00 92.38 258 ARG A C 1
ATOM 1936 O O . ARG A 1 258 ? 5.118 10.045 -22.481 1.00 92.38 258 ARG A O 1
ATOM 1943 N N . PHE A 1 259 ? 4.904 9.816 -20.254 1.00 92.00 259 PHE A N 1
ATOM 1944 C CA . PHE A 1 259 ? 5.866 10.867 -19.940 1.00 92.00 259 PHE A CA 1
ATOM 1945 C C . PHE A 1 259 ? 7.282 10.418 -20.324 1.00 92.00 259 PHE A C 1
ATOM 1947 O O . PHE A 1 259 ? 7.730 9.352 -19.918 1.00 92.00 259 PHE A O 1
ATOM 1954 N N . GLN A 1 260 ? 7.977 11.198 -21.158 1.00 89.69 260 GLN A N 1
ATOM 1955 C CA . GLN A 1 260 ? 9.290 10.826 -21.718 1.00 89.69 260 GLN A CA 1
ATOM 1956 C C . GLN A 1 260 ? 9.315 9.422 -22.367 1.00 89.69 260 GLN A C 1
ATOM 1958 O O . GLN A 1 260 ? 10.315 8.717 -22.292 1.00 89.69 260 GLN A O 1
ATOM 1963 N N . GLN A 1 261 ? 8.207 9.006 -23.002 1.00 87.69 261 GLN A N 1
ATOM 1964 C CA . GLN A 1 261 ? 8.006 7.664 -23.587 1.00 87.69 261 GLN A CA 1
ATOM 1965 C C . GLN A 1 261 ? 7.975 6.499 -22.576 1.00 87.69 261 GLN A C 1
ATOM 1967 O O . GLN A 1 261 ? 7.746 5.345 -22.958 1.00 87.69 261 GLN A O 1
ATOM 1972 N N . GLN A 1 262 ? 8.108 6.782 -21.282 1.00 89.31 262 GLN A N 1
ATOM 1973 C CA . GLN A 1 262 ? 7.988 5.802 -20.209 1.00 89.31 262 GLN A CA 1
ATOM 1974 C C . GLN A 1 262 ? 6.522 5.585 -19.832 1.00 89.31 262 GLN A C 1
ATOM 1976 O O . GLN A 1 262 ? 5.672 6.454 -20.027 1.00 89.31 262 GLN A O 1
ATOM 1981 N N . GLY A 1 263 ? 6.211 4.405 -19.294 1.00 92.50 263 GLY A N 1
ATOM 1982 C CA . GLY A 1 263 ? 4.857 3.984 -18.916 1.00 92.50 263 GLY A CA 1
ATOM 1983 C C . GLY A 1 263 ? 4.346 4.665 -17.654 1.00 92.50 263 GLY A C 1
ATOM 1984 O O . GLY A 1 263 ? 3.680 4.032 -16.839 1.00 92.50 263 GLY A O 1
ATOM 1985 N N . CYS A 1 264 ? 4.683 5.936 -17.470 1.00 95.00 264 CYS A N 1
ATOM 1986 C CA . CYS A 1 264 ? 4.367 6.721 -16.300 1.00 95.00 264 CYS A CA 1
ATOM 1987 C C . CYS A 1 264 ? 3.759 8.077 -16.675 1.00 95.00 264 CYS A C 1
ATOM 1989 O O . CYS A 1 264 ? 3.836 8.543 -17.816 1.00 95.00 264 CYS A O 1
ATOM 1991 N N . PHE A 1 265 ? 3.152 8.699 -15.672 1.00 96.19 265 PHE A N 1
ATOM 1992 C CA . PHE A 1 265 ? 2.689 10.078 -15.669 1.00 96.19 265 PHE A CA 1
ATOM 1993 C C . PHE A 1 265 ? 3.229 10.786 -14.425 1.00 96.19 265 PHE A C 1
ATOM 1995 O O . PHE A 1 265 ? 3.652 10.147 -13.457 1.00 96.19 265 PHE A O 1
ATOM 2002 N N . LEU A 1 266 ? 3.226 12.115 -14.452 1.00 96.50 266 LEU A N 1
ATOM 2003 C CA . LEU A 1 266 ? 3.647 12.926 -13.318 1.00 96.50 266 LEU A CA 1
ATOM 2004 C C . LEU A 1 266 ? 2.500 13.218 -12.356 1.00 96.50 266 LEU A C 1
ATOM 2006 O O . LEU A 1 266 ? 1.383 13.537 -12.773 1.00 96.50 266 LEU A O 1
ATOM 2010 N N . THR A 1 267 ? 2.825 13.199 -11.067 1.00 97.06 267 THR A N 1
ATOM 2011 C CA . THR A 1 267 ? 1.970 13.672 -9.975 1.00 97.06 267 THR A CA 1
ATOM 2012 C C . THR A 1 267 ? 2.679 14.753 -9.170 1.00 97.06 267 THR A C 1
ATOM 2014 O O . THR A 1 267 ? 3.834 14.558 -8.777 1.00 97.06 267 THR A O 1
ATOM 2017 N N . ASP A 1 268 ? 1.980 15.840 -8.863 1.00 95.38 268 ASP A N 1
ATOM 2018 C CA . ASP A 1 268 ? 2.434 16.841 -7.896 1.00 95.38 268 ASP A CA 1
ATOM 2019 C C . ASP A 1 268 ? 2.000 16.402 -6.498 1.00 95.38 268 ASP A C 1
ATOM 2021 O O . ASP A 1 268 ? 0.803 16.272 -6.218 1.00 95.38 268 ASP A O 1
ATOM 2025 N N . ALA A 1 269 ? 2.984 16.095 -5.654 1.00 91.69 269 ALA A N 1
ATOM 2026 C CA . ALA A 1 269 ? 2.759 15.651 -4.292 1.00 91.69 269 ALA A CA 1
ATOM 2027 C C . ALA A 1 269 ? 4.027 15.795 -3.451 1.00 91.69 269 ALA A C 1
ATOM 2029 O O . ALA A 1 269 ? 5.129 15.425 -3.860 1.00 91.69 269 ALA A O 1
ATOM 2030 N N . ARG A 1 270 ? 3.864 16.200 -2.190 1.00 89.06 270 ARG A N 1
ATOM 2031 C CA . ARG A 1 270 ? 4.935 16.069 -1.197 1.00 89.06 270 ARG A CA 1
ATOM 2032 C C . ARG A 1 270 ? 5.025 14.612 -0.748 1.00 89.06 270 ARG A C 1
ATOM 2034 O O . ARG A 1 270 ? 4.323 14.225 0.190 1.00 89.06 270 ARG A O 1
ATOM 2041 N N . THR A 1 271 ? 5.875 13.813 -1.382 1.00 86.06 271 THR A N 1
ATOM 2042 C CA . THR A 1 271 ? 6.137 12.425 -0.972 1.00 86.06 271 THR A CA 1
ATOM 2043 C C . THR A 1 271 ? 7.535 12.263 -0.381 1.00 86.06 271 THR A C 1
ATOM 2045 O O . THR A 1 271 ? 8.416 13.116 -0.516 1.00 86.06 271 THR A O 1
ATOM 2048 N N . HIS A 1 272 ? 7.726 11.158 0.332 1.00 87.81 272 HIS A N 1
ATOM 2049 C CA . HIS A 1 272 ? 8.980 10.815 0.994 1.00 87.81 272 HIS A CA 1
ATOM 2050 C C . HIS A 1 272 ? 9.360 9.369 0.657 1.00 87.81 272 HIS A C 1
ATOM 2052 O O . HIS A 1 272 ? 8.499 8.584 0.243 1.00 87.81 272 HIS A O 1
ATOM 2058 N N . SER A 1 273 ? 10.632 9.002 0.859 1.00 88.25 273 SER A N 1
ATOM 2059 C CA . SER A 1 273 ? 11.063 7.597 0.775 1.00 88.25 273 SER A CA 1
ATOM 2060 C C . SER A 1 273 ? 10.164 6.722 1.650 1.00 88.25 273 SER A C 1
ATOM 2062 O O . SER A 1 273 ? 9.621 7.201 2.637 1.00 88.25 273 SER A O 1
ATOM 2064 N N . GLY A 1 274 ? 9.927 5.471 1.265 1.00 90.75 274 GLY A N 1
ATOM 2065 C CA . GLY A 1 274 ? 8.905 4.624 1.895 1.00 90.75 274 GLY A CA 1
ATOM 2066 C C . GLY A 1 274 ? 7.522 4.705 1.240 1.00 90.75 274 GLY A C 1
ATOM 2067 O O . GLY A 1 274 ? 6.724 3.786 1.399 1.00 90.75 274 GLY A O 1
ATOM 2068 N N . SER A 1 275 ? 7.254 5.736 0.428 1.00 95.69 275 SER A N 1
ATOM 2069 C CA . SER A 1 275 ? 6.023 5.810 -0.383 1.00 95.69 275 SER A CA 1
ATOM 2070 C C . SER A 1 275 ? 6.106 4.981 -1.671 1.00 95.69 275 SER A C 1
ATOM 2072 O O . SER A 1 275 ? 5.074 4.744 -2.290 1.00 95.69 275 SER A O 1
ATOM 2074 N N . SER A 1 276 ? 7.304 4.550 -2.091 1.00 96.69 276 SER A N 1
ATOM 2075 C CA . SER A 1 276 ? 7.500 3.679 -3.260 1.00 96.69 276 SER A CA 1
ATOM 2076 C C . SER A 1 276 ? 6.570 2.471 -3.187 1.00 96.69 276 SER A C 1
ATOM 2078 O O . SER A 1 276 ? 6.536 1.794 -2.162 1.00 96.69 276 SER A O 1
ATOM 2080 N N . GLY A 1 277 ? 5.806 2.223 -4.246 1.00 97.94 277 GLY A N 1
ATOM 2081 C CA . GLY A 1 277 ? 4.858 1.122 -4.361 1.00 97.94 277 GLY A CA 1
ATOM 2082 C C . GLY A 1 277 ? 3.458 1.444 -3.843 1.00 97.94 277 GLY A C 1
ATOM 2083 O O . GLY A 1 277 ? 2.575 0.596 -3.937 1.00 97.94 277 GLY A O 1
ATOM 2084 N N . ALA A 1 278 ? 3.227 2.653 -3.319 1.00 98.38 278 ALA A N 1
ATOM 2085 C CA . ALA A 1 278 ? 1.905 3.095 -2.889 1.00 98.38 278 ALA A CA 1
ATOM 2086 C C . ALA A 1 278 ? 0.930 3.179 -4.080 1.00 98.38 278 ALA A C 1
ATOM 2088 O O . ALA A 1 278 ? 1.309 3.684 -5.145 1.00 98.38 278 ALA A O 1
ATOM 2089 N N . PRO A 1 279 ? -0.333 2.745 -3.924 1.00 98.56 279 PRO A N 1
ATOM 2090 C CA . PRO A 1 279 ? -1.353 2.964 -4.936 1.00 98.56 279 PRO A CA 1
ATOM 2091 C C . PRO A 1 279 ? -1.641 4.462 -5.102 1.00 98.56 279 PRO A C 1
ATOM 2093 O O . PRO A 1 279 ? -1.760 5.208 -4.125 1.00 98.56 279 PRO A O 1
ATOM 2096 N N . VAL A 1 280 ? -1.778 4.893 -6.356 1.00 98.44 280 VAL A N 1
ATOM 2097 C CA . VAL A 1 280 ? -2.197 6.246 -6.741 1.00 98.44 280 VAL A CA 1
ATOM 2098 C C . VAL A 1 280 ? -3.660 6.186 -7.149 1.00 98.44 280 VAL A C 1
ATOM 2100 O O . VAL A 1 280 ? -4.012 5.599 -8.177 1.00 98.44 280 VAL A O 1
ATOM 2103 N N . LEU A 1 281 ? -4.512 6.771 -6.314 1.00 97.88 281 LEU A N 1
ATOM 2104 C CA . LEU A 1 281 ? -5.954 6.586 -6.365 1.00 97.88 281 LEU A CA 1
ATOM 2105 C C . LEU A 1 281 ? -6.670 7.884 -6.710 1.00 97.88 281 LEU A C 1
ATOM 2107 O O . LEU A 1 281 ? -6.338 8.945 -6.188 1.00 97.88 281 LEU A O 1
ATOM 2111 N N . ARG A 1 282 ? -7.716 7.779 -7.521 1.00 96.00 282 ARG A N 1
ATOM 2112 C CA . ARG A 1 282 ? -8.701 8.840 -7.725 1.00 96.00 282 ARG A CA 1
ATOM 2113 C C . ARG A 1 282 ? -10.011 8.447 -7.063 1.00 96.00 282 ARG A C 1
ATOM 2115 O O . ARG A 1 282 ? -10.454 7.307 -7.204 1.00 96.00 282 ARG A O 1
ATOM 2122 N N . ARG A 1 283 ? -10.647 9.384 -6.362 1.00 92.31 283 ARG A N 1
ATOM 2123 C CA . ARG A 1 283 ? -11.990 9.172 -5.812 1.00 92.31 283 ARG A CA 1
ATOM 2124 C C . ARG A 1 283 ? -13.033 9.365 -6.912 1.00 92.31 283 ARG A C 1
ATOM 2126 O O . ARG A 1 283 ? -12.979 10.360 -7.627 1.00 92.31 283 ARG A O 1
ATOM 2133 N N . ARG A 1 284 ? -13.972 8.429 -7.036 1.00 89.69 284 ARG A N 1
ATOM 2134 C CA . ARG A 1 284 ? -15.054 8.473 -8.029 1.00 89.69 284 ARG A CA 1
ATOM 2135 C C . ARG A 1 284 ? -16.152 9.446 -7.619 1.00 89.69 284 ARG A C 1
ATOM 2137 O O . ARG A 1 284 ? -16.509 9.520 -6.440 1.00 89.69 284 ARG A O 1
ATOM 2144 N N . GLY A 1 285 ? -16.724 10.155 -8.593 1.00 76.88 285 GLY A N 1
ATOM 2145 C CA . GLY A 1 285 ? -17.798 11.129 -8.355 1.00 76.88 285 GLY A CA 1
ATOM 2146 C C . GLY A 1 285 ? -19.143 10.499 -7.961 1.00 76.88 285 GLY A C 1
ATOM 2147 O O . GLY A 1 285 ? -19.928 11.119 -7.248 1.00 76.88 285 GLY A O 1
ATOM 2148 N N . GLY A 1 286 ? -19.395 9.255 -8.384 1.00 65.88 286 GLY A N 1
ATOM 2149 C CA . GLY A 1 286 ? -20.646 8.516 -8.154 1.00 65.88 286 GLY A CA 1
ATOM 2150 C C . GLY A 1 286 ? -20.583 7.471 -7.036 1.00 65.88 286 GLY A C 1
ATOM 2151 O O . GLY A 1 286 ? -21.234 6.435 -7.155 1.00 65.88 286 GLY A O 1
ATOM 2152 N N . GLY A 1 287 ? -19.755 7.692 -6.007 1.00 59.69 287 GLY A N 1
ATOM 2153 C CA . GLY A 1 287 ? -19.497 6.715 -4.942 1.00 59.69 287 GLY A CA 1
ATOM 2154 C C . GLY A 1 287 ? -20.771 6.067 -4.381 1.00 59.69 287 GLY A C 1
ATOM 2155 O O . GLY A 1 287 ? -21.781 6.735 -4.150 1.00 59.69 287 GLY A O 1
ATOM 2156 N N . ARG A 1 288 ? -20.733 4.745 -4.174 1.00 57.12 288 ARG A N 1
ATOM 2157 C CA . ARG A 1 288 ? -21.845 3.996 -3.565 1.00 57.12 288 ARG A CA 1
ATOM 2158 C C . ARG A 1 288 ? -22.035 4.484 -2.122 1.00 57.12 288 ARG A C 1
ATOM 2160 O O . ARG A 1 288 ? -21.095 4.965 -1.498 1.00 57.12 288 ARG A O 1
ATOM 2167 N N . ALA A 1 289 ? -23.241 4.312 -1.573 1.00 56.44 289 ALA A N 1
ATOM 2168 C CA . ALA A 1 289 ? -23.593 4.761 -0.217 1.00 56.44 289 ALA A CA 1
ATOM 2169 C C . ALA A 1 289 ? -22.655 4.233 0.893 1.00 56.44 289 ALA A C 1
ATOM 2171 O O . ALA A 1 289 ? -22.573 4.827 1.966 1.00 56.44 289 ALA A O 1
ATOM 2172 N N . ASP A 1 290 ? -21.927 3.145 0.628 1.00 69.19 290 ASP A N 1
ATOM 2173 C CA . ASP A 1 290 ? -20.853 2.662 1.487 1.00 69.19 290 ASP A CA 1
ATOM 2174 C C . ASP A 1 290 ? -19.544 3.418 1.211 1.00 69.19 290 ASP A C 1
ATOM 2176 O O . ASP A 1 290 ? -18.769 3.056 0.322 1.00 69.19 290 ASP A O 1
ATOM 2180 N N . GLY A 1 291 ? -19.302 4.476 1.989 1.00 62.84 291 GLY A N 1
ATOM 2181 C CA . GLY A 1 291 ? -18.108 5.319 1.893 1.00 62.84 291 GLY A CA 1
ATOM 2182 C C . GLY A 1 291 ? -16.781 4.571 2.071 1.00 62.84 291 GLY A C 1
ATOM 2183 O O . GLY A 1 291 ? -15.770 5.044 1.557 1.00 62.84 291 GLY A O 1
ATOM 2184 N N . ALA A 1 292 ? -16.787 3.397 2.714 1.00 76.62 292 ALA A N 1
ATOM 2185 C CA . ALA A 1 292 ? -15.588 2.605 2.973 1.00 76.62 292 ALA A CA 1
ATOM 2186 C C . ALA A 1 292 ? -15.195 1.682 1.805 1.00 76.62 292 ALA A C 1
ATOM 2188 O O . ALA A 1 292 ? -14.113 1.103 1.826 1.00 76.62 292 ALA A O 1
ATOM 2189 N N . SER A 1 293 ? -16.030 1.533 0.773 1.00 87.50 293 SER A N 1
ATOM 2190 C CA . SER A 1 293 ? -15.798 0.571 -0.310 1.00 87.50 293 SER A CA 1
ATOM 2191 C C . SER A 1 293 ? -14.650 0.961 -1.255 1.00 87.50 293 SER A C 1
ATOM 2193 O O . SER A 1 293 ? -14.547 2.113 -1.685 1.00 87.50 293 SER A O 1
ATOM 2195 N N . LEU A 1 294 ? -13.852 -0.027 -1.696 1.00 91.25 294 LEU A N 1
ATOM 2196 C CA . LEU A 1 294 ? -12.881 0.152 -2.790 1.00 91.25 294 LEU A CA 1
ATOM 2197 C C . LEU A 1 294 ? -13.545 0.590 -4.103 1.00 91.25 294 LEU A C 1
ATOM 2199 O O . LEU A 1 294 ? -12.908 1.267 -4.904 1.00 91.25 294 LEU A O 1
ATOM 2203 N N . ALA A 1 295 ? -14.833 0.286 -4.300 1.00 89.88 295 ALA A N 1
ATOM 2204 C CA . ALA A 1 295 ? -15.579 0.689 -5.491 1.00 89.88 295 ALA A CA 1
ATOM 2205 C C . ALA A 1 295 ? -15.676 2.216 -5.658 1.00 89.88 295 ALA A C 1
ATOM 2207 O O . ALA A 1 295 ? -15.952 2.691 -6.756 1.00 89.88 295 ALA A O 1
ATOM 2208 N N . ASN A 1 296 ? -15.437 2.989 -4.593 1.00 91.44 296 ASN A N 1
ATOM 2209 C CA . ASN A 1 296 ? -15.393 4.453 -4.639 1.00 91.44 296 ASN A CA 1
ATOM 2210 C C . ASN A 1 296 ? -14.060 4.998 -5.165 1.00 91.44 296 ASN A C 1
ATOM 2212 O O . ASN A 1 296 ? -13.893 6.213 -5.276 1.00 91.44 296 ASN A O 1
ATOM 2216 N N . TRP A 1 297 ? -13.112 4.116 -5.472 1.00 94.56 297 TRP A N 1
ATOM 2217 C CA . TRP A 1 297 ? -11.772 4.464 -5.898 1.00 94.56 297 TRP A CA 1
ATOM 2218 C C . TRP A 1 297 ? -11.477 3.878 -7.276 1.00 94.56 297 TRP A C 1
ATOM 2220 O O . TRP A 1 297 ? -11.949 2.803 -7.655 1.00 94.56 297 TRP A O 1
ATOM 2230 N N . GLN A 1 298 ? -10.680 4.613 -8.037 1.00 96.62 298 GLN A N 1
ATOM 2231 C CA . GLN A 1 298 ? -10.041 4.135 -9.249 1.00 96.62 298 GLN A CA 1
ATOM 2232 C C . GLN A 1 298 ? -8.533 4.112 -9.020 1.00 96.62 298 GLN A C 1
ATOM 2234 O O . GLN A 1 298 ? -7.951 5.112 -8.595 1.00 96.62 298 GLN A O 1
ATOM 2239 N N . LEU A 1 299 ? -7.905 2.979 -9.314 1.00 98.31 299 LEU A N 1
ATOM 2240 C CA . LEU A 1 299 ? -6.460 2.818 -9.269 1.00 98.31 299 LEU A CA 1
ATOM 2241 C C . LEU A 1 299 ? -5.870 3.282 -10.602 1.00 98.31 299 LEU A C 1
ATOM 2243 O O . LEU A 1 299 ? -6.026 2.616 -11.622 1.00 98.31 299 LEU A O 1
ATOM 2247 N N . LEU A 1 300 ? -5.204 4.438 -10.590 1.00 98.12 300 LEU A N 1
ATOM 2248 C CA . LEU A 1 300 ? -4.626 5.039 -11.796 1.00 98.12 300 LEU A CA 1
ATOM 2249 C C . LEU A 1 300 ? -3.182 4.611 -12.030 1.00 98.12 300 LEU A C 1
ATOM 2251 O O . LEU A 1 300 ? -2.726 4.548 -13.173 1.00 98.12 300 LEU A O 1
ATOM 2255 N N . GLY A 1 301 ? -2.454 4.353 -10.948 1.00 98.00 301 GLY A N 1
ATOM 2256 C CA . GLY A 1 301 ? -1.045 4.033 -11.033 1.00 98.00 301 GLY A CA 1
ATOM 2257 C C . GLY A 1 301 ? -0.432 3.595 -9.718 1.00 98.00 301 GLY A C 1
ATOM 2258 O O . GLY A 1 301 ? -1.111 3.430 -8.706 1.00 98.00 301 GLY A O 1
ATOM 2259 N N . VAL A 1 302 ? 0.881 3.435 -9.754 1.00 98.50 302 VAL A N 1
ATOM 2260 C CA . VAL A 1 302 ? 1.708 3.067 -8.609 1.00 98.50 302 VAL A CA 1
ATOM 2261 C C . VAL A 1 302 ? 2.809 4.102 -8.463 1.00 98.50 302 VAL A C 1
ATOM 2263 O O . VAL A 1 302 ? 3.565 4.356 -9.405 1.00 98.50 302 VAL A O 1
ATOM 2266 N N . HIS A 1 303 ? 2.885 4.718 -7.287 1.00 98.12 303 HIS A N 1
ATOM 2267 C CA . HIS A 1 303 ? 3.875 5.740 -6.985 1.00 98.12 303 HIS A CA 1
ATOM 2268 C C . HIS A 1 303 ? 5.278 5.130 -7.007 1.00 98.12 303 HIS A C 1
ATOM 2270 O O . HIS A 1 303 ? 5.490 4.066 -6.433 1.00 98.12 303 HIS A O 1
ATOM 2276 N N . SER A 1 304 ? 6.219 5.801 -7.667 1.00 94.38 304 SER A N 1
ATOM 2277 C CA . SER A 1 304 ? 7.630 5.412 -7.748 1.00 94.38 304 SER A CA 1
ATOM 2278 C C . SER A 1 304 ? 8.497 6.554 -7.200 1.00 94.38 304 SER A C 1
ATOM 2280 O O . SER A 1 304 ? 8.256 7.044 -6.098 1.00 94.38 304 SER A O 1
ATOM 2282 N N . THR A 1 305 ? 9.533 6.965 -7.921 1.00 84.31 305 THR A N 1
ATOM 2283 C CA . THR A 1 305 ? 10.523 7.936 -7.469 1.00 84.31 305 THR A CA 1
ATOM 2284 C C . THR A 1 305 ? 10.084 9.380 -7.706 1.00 84.31 305 THR A C 1
ATOM 2286 O O . THR A 1 305 ? 9.223 9.692 -8.537 1.00 84.31 305 THR A O 1
ATOM 2289 N N . ARG A 1 306 ? 10.713 10.293 -6.957 1.00 77.56 306 ARG A N 1
ATOM 2290 C CA . ARG A 1 306 ? 10.659 11.725 -7.257 1.00 77.56 306 ARG A CA 1
ATOM 2291 C C . ARG A 1 306 ? 11.322 11.975 -8.603 1.00 77.56 306 ARG A C 1
ATOM 2293 O O . ARG A 1 306 ? 12.415 11.468 -8.852 1.00 77.56 306 ARG A O 1
ATOM 2300 N N . MET A 1 307 ? 10.671 12.781 -9.432 1.00 77.25 307 MET A N 1
ATOM 2301 C CA . MET A 1 307 ? 11.293 13.272 -10.646 1.00 77.25 307 MET A CA 1
ATOM 2302 C C . MET A 1 307 ? 12.258 14.384 -10.257 1.00 77.25 307 MET A C 1
ATOM 2304 O O . MET A 1 307 ? 11.856 15.358 -9.617 1.00 77.25 307 MET A O 1
ATOM 2308 N N . ASP A 1 308 ? 13.522 14.234 -10.632 1.00 69.00 308 ASP A N 1
ATOM 2309 C CA . ASP A 1 308 ? 14.530 15.256 -10.396 1.00 69.00 308 ASP A CA 1
ATOM 2310 C C . ASP A 1 308 ? 15.166 15.706 -11.714 1.00 69.00 308 ASP A C 1
ATOM 2312 O O . ASP A 1 308 ? 15.400 14.907 -12.624 1.00 69.00 308 ASP A O 1
ATOM 2316 N N . MET A 1 309 ? 15.437 17.004 -11.825 1.00 67.62 309 MET A N 1
ATOM 2317 C CA . MET A 1 309 ? 16.193 17.551 -12.942 1.00 67.62 309 MET A CA 1
ATOM 2318 C C . MET A 1 309 ? 17.674 17.419 -12.632 1.00 67.62 309 MET A C 1
ATOM 2320 O O . MET A 1 309 ? 18.204 18.141 -11.794 1.00 67.62 309 MET A O 1
ATOM 2324 N N . LEU A 1 310 ? 18.358 16.542 -13.369 1.00 63.66 310 LEU A N 1
ATOM 2325 C CA . LEU A 1 310 ? 19.803 16.306 -13.240 1.00 63.66 310 LEU A CA 1
ATOM 2326 C C . LEU A 1 310 ? 20.655 17.587 -13.347 1.00 63.66 310 LEU A C 1
ATOM 2328 O O . LEU A 1 310 ? 21.803 17.593 -12.919 1.00 63.66 310 LEU A O 1
ATOM 2332 N N . THR A 1 311 ? 20.109 18.662 -13.921 1.00 69.38 311 THR A N 1
ATOM 2333 C CA . THR A 1 311 ? 20.785 19.948 -14.131 1.00 69.38 311 THR A CA 1
ATOM 2334 C C . THR A 1 311 ? 20.472 21.010 -13.075 1.00 69.38 311 THR A C 1
ATOM 2336 O O . THR A 1 311 ? 20.910 22.146 -13.251 1.00 69.38 311 THR A O 1
ATOM 2339 N N . ARG A 1 312 ? 19.683 20.712 -12.032 1.00 70.25 312 ARG A N 1
ATOM 2340 C CA . ARG A 1 312 ? 19.328 21.722 -11.020 1.00 70.25 312 ARG A CA 1
ATOM 2341 C C . ARG A 1 312 ? 20.467 21.978 -10.036 1.00 70.25 312 ARG A C 1
ATOM 2343 O O . ARG A 1 312 ? 21.224 21.065 -9.699 1.00 70.25 312 ARG A O 1
ATOM 2350 N N . ASP A 1 313 ? 20.548 23.203 -9.526 1.00 72.50 313 ASP A N 1
ATOM 2351 C CA . ASP A 1 313 ? 21.482 23.547 -8.457 1.00 72.50 313 ASP A CA 1
ATOM 2352 C C . ASP A 1 313 ? 20.900 23.097 -7.111 1.00 72.50 313 ASP A C 1
ATOM 2354 O O . ASP A 1 313 ? 19.992 23.720 -6.566 1.00 72.50 313 ASP A O 1
ATOM 2358 N N . LEU A 1 314 ? 21.437 22.014 -6.545 1.00 73.94 314 LEU A N 1
ATOM 2359 C CA . LEU A 1 314 ? 20.965 21.446 -5.277 1.00 73.94 314 LEU A CA 1
ATOM 2360 C C . LEU A 1 314 ? 21.027 22.424 -4.088 1.00 73.94 314 LEU A C 1
ATOM 2362 O O . LEU A 1 314 ? 20.334 22.194 -3.097 1.00 73.94 314 LEU A O 1
ATOM 2366 N N . ALA A 1 315 ? 21.855 23.474 -4.157 1.00 73.81 315 ALA A N 1
ATOM 2367 C CA . ALA A 1 315 ? 22.011 24.457 -3.087 1.00 73.81 315 ALA A CA 1
ATOM 2368 C C . ALA A 1 315 ? 21.053 25.652 -3.211 1.00 73.81 315 ALA A C 1
ATOM 2370 O O . ALA A 1 315 ? 20.840 26.360 -2.224 1.00 73.81 315 ALA A O 1
ATOM 2371 N N . ARG A 1 316 ? 20.496 25.901 -4.403 1.00 69.94 316 ARG A N 1
ATOM 2372 C CA . ARG A 1 316 ? 19.658 27.081 -4.687 1.00 69.94 316 ARG A CA 1
ATOM 2373 C C . ARG A 1 316 ? 18.235 26.725 -5.093 1.00 69.94 316 ARG A C 1
ATOM 2375 O O . ARG A 1 316 ? 17.320 27.475 -4.764 1.00 69.94 316 ARG A O 1
ATOM 2382 N N . ASP A 1 317 ? 18.058 25.591 -5.761 1.00 73.44 317 ASP A N 1
ATOM 2383 C CA . ASP A 1 317 ? 16.786 25.171 -6.327 1.00 73.44 317 ASP A CA 1
ATOM 2384 C C . ASP A 1 317 ? 16.108 24.144 -5.417 1.00 73.44 317 ASP A C 1
ATOM 2386 O O . ASP A 1 317 ? 16.655 23.074 -5.116 1.00 73.44 317 ASP A O 1
ATOM 2390 N N . GLU A 1 318 ? 14.871 24.436 -5.012 1.00 72.75 318 GLU A N 1
ATOM 2391 C CA . GLU A 1 318 ? 14.013 23.434 -4.384 1.00 72.75 318 GLU A CA 1
ATOM 2392 C C . GLU A 1 318 ? 13.756 22.266 -5.351 1.00 72.75 318 GLU A C 1
ATOM 2394 O O . GLU A 1 318 ? 13.778 22.412 -6.575 1.00 72.75 318 GLU A O 1
ATOM 2399 N N . SER A 1 319 ? 13.513 21.069 -4.808 1.00 75.06 319 SER A N 1
ATOM 2400 C CA . SER A 1 319 ? 13.096 19.941 -5.646 1.00 75.06 319 SER A CA 1
ATOM 2401 C C . SER A 1 319 ? 11.786 20.282 -6.352 1.00 75.06 319 SER A C 1
ATOM 2403 O O . SER A 1 319 ? 10.911 20.871 -5.721 1.00 75.06 319 SER A O 1
ATOM 2405 N N . LEU A 1 320 ? 11.597 19.797 -7.581 1.00 79.88 320 LEU A N 1
ATOM 2406 C CA . LEU A 1 320 ? 10.393 20.061 -8.379 1.00 79.88 320 LEU A CA 1
ATOM 2407 C C . LEU A 1 320 ? 9.062 19.743 -7.674 1.00 79.88 320 LEU A C 1
ATOM 2409 O O . LEU A 1 320 ? 8.025 20.227 -8.105 1.00 79.88 320 LEU A O 1
ATOM 2413 N N . GLY A 1 321 ? 9.061 18.876 -6.654 1.00 84.00 321 GLY A N 1
ATOM 2414 C CA . GLY A 1 321 ? 7.830 18.392 -6.014 1.00 84.00 321 GLY A CA 1
ATOM 2415 C C . GLY A 1 321 ? 7.023 17.430 -6.895 1.00 84.00 321 GLY A C 1
ATOM 2416 O O . GLY A 1 321 ? 5.975 16.938 -6.484 1.00 84.00 321 GLY A O 1
ATOM 2417 N N . LEU A 1 322 ? 7.541 17.121 -8.087 1.00 91.44 322 LEU A N 1
ATOM 2418 C CA . LEU A 1 322 ? 6.954 16.193 -9.038 1.00 91.44 322 LEU A CA 1
ATOM 2419 C C . LEU A 1 322 ? 7.466 14.777 -8.795 1.00 91.44 322 LEU A C 1
ATOM 2421 O O . LEU A 1 322 ? 8.623 14.544 -8.441 1.00 91.44 322 LEU A O 1
ATOM 2425 N N . ASN A 1 323 ? 6.587 13.814 -9.022 1.00 94.00 323 ASN A N 1
ATOM 2426 C CA . ASN A 1 323 ? 6.859 12.399 -8.836 1.00 94.00 323 ASN A CA 1
ATOM 2427 C C . ASN A 1 323 ? 6.379 11.614 -10.044 1.00 94.00 323 ASN A C 1
ATOM 2429 O O . ASN A 1 323 ? 5.426 12.026 -10.703 1.00 94.00 323 ASN A O 1
ATOM 2433 N N . CYS A 1 324 ? 6.996 10.464 -10.283 1.00 94.88 324 CYS A N 1
ATOM 2434 C CA . CYS A 1 324 ? 6.553 9.524 -11.297 1.00 94.88 324 CYS A CA 1
ATOM 2435 C C . CYS A 1 324 ? 5.568 8.515 -10.694 1.00 94.88 324 CYS A C 1
ATOM 2437 O O . CYS A 1 324 ? 5.817 7.930 -9.635 1.00 94.88 324 CYS A O 1
ATOM 2439 N N . ALA A 1 325 ? 4.467 8.274 -11.400 1.00 97.25 325 ALA A N 1
ATOM 2440 C CA . ALA A 1 325 ? 3.543 7.180 -11.137 1.00 97.25 325 ALA A CA 1
ATOM 2441 C C . ALA A 1 325 ? 3.419 6.313 -12.392 1.00 97.25 325 ALA A C 1
ATOM 2443 O O . ALA A 1 325 ? 3.107 6.822 -13.467 1.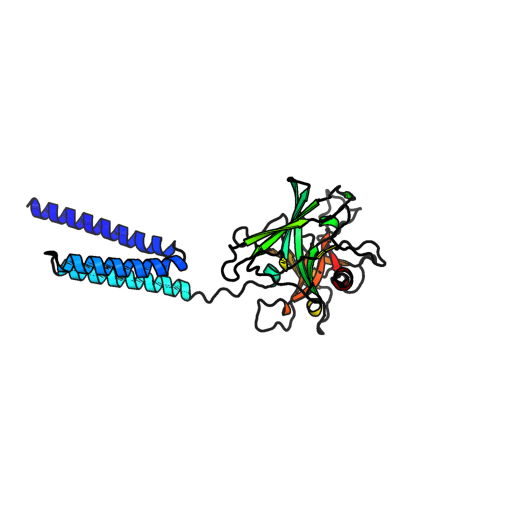00 97.25 325 ALA A O 1
ATOM 2444 N N . TRP A 1 326 ? 3.672 5.011 -12.272 1.00 97.38 326 TRP A N 1
ATOM 2445 C CA . TRP A 1 326 ? 3.513 4.072 -13.388 1.00 97.38 326 TRP A CA 1
ATOM 2446 C C . TRP A 1 326 ? 2.044 3.730 -13.585 1.00 97.38 326 TRP A C 1
ATOM 2448 O O . TRP A 1 326 ? 1.344 3.520 -12.595 1.00 97.38 326 TRP A O 1
ATOM 2458 N N . TYR A 1 327 ? 1.579 3.661 -14.833 1.00 97.25 327 TYR A N 1
ATOM 2459 C CA . TYR A 1 327 ? 0.192 3.307 -15.138 1.00 97.25 327 TYR A CA 1
ATOM 2460 C C . TYR A 1 327 ? -0.152 1.915 -14.589 1.00 97.25 327 TYR A C 1
ATOM 2462 O O . TYR A 1 327 ? 0.632 0.971 -14.685 1.00 97.25 327 TYR A O 1
ATOM 2470 N N . ALA A 1 328 ? -1.333 1.792 -13.978 1.00 97.25 328 ALA A N 1
ATOM 2471 C CA . ALA A 1 328 ? -1.759 0.557 -13.317 1.00 97.25 328 ALA A CA 1
ATOM 2472 C C . ALA A 1 328 ? -2.252 -0.535 -14.289 1.00 97.25 328 ALA A C 1
ATOM 2474 O O . ALA A 1 328 ? -2.471 -1.674 -13.882 1.00 97.25 328 ALA A O 1
ATOM 2475 N N . ASP A 1 329 ? -2.395 -0.233 -15.579 1.00 95.19 329 ASP A N 1
ATOM 2476 C CA . ASP A 1 329 ? -2.752 -1.212 -16.611 1.00 95.19 329 ASP A CA 1
ATOM 2477 C C . ASP A 1 329 ? -1.695 -2.319 -16.771 1.00 95.19 329 ASP A C 1
ATOM 2479 O O . ASP A 1 329 ? -2.039 -3.460 -17.093 1.00 95.19 329 ASP A O 1
ATOM 2483 N N . ILE A 1 330 ? -0.430 -2.040 -16.434 1.00 95.75 330 ILE A N 1
ATOM 2484 C CA . ILE A 1 330 ? 0.649 -3.035 -16.414 1.00 95.75 330 ILE A CA 1
ATOM 2485 C C . ILE A 1 330 ? 0.354 -4.215 -15.479 1.00 95.75 330 ILE A C 1
ATOM 2487 O O . ILE A 1 330 ? 0.829 -5.332 -15.710 1.00 95.75 330 ILE A O 1
ATOM 2491 N N . LEU A 1 331 ? -0.493 -4.018 -14.462 1.00 97.56 331 LEU A N 1
ATOM 2492 C CA . LEU A 1 331 ? -0.936 -5.096 -13.579 1.00 97.56 331 LEU A CA 1
ATOM 2493 C C . LEU A 1 331 ? -1.671 -6.185 -14.361 1.00 97.56 331 LEU A C 1
ATOM 2495 O O . LEU A 1 331 ? -1.549 -7.360 -14.020 1.00 97.56 331 LEU A O 1
ATOM 2499 N N . MET A 1 332 ? -2.338 -5.847 -15.468 1.00 97.25 332 MET A N 1
ATOM 2500 C CA . MET A 1 332 ? -3.001 -6.819 -16.341 1.00 97.25 332 MET A CA 1
ATOM 2501 C C . MET A 1 332 ? -2.025 -7.704 -17.125 1.00 97.25 332 MET A C 1
ATOM 2503 O O . MET A 1 332 ? -2.423 -8.752 -17.646 1.00 97.25 332 MET A O 1
ATOM 2507 N N . LEU A 1 333 ? -0.755 -7.315 -17.222 1.00 95.75 333 LEU A N 1
ATOM 2508 C CA . LEU A 1 333 ? 0.309 -8.174 -17.730 1.00 95.75 333 LEU A CA 1
ATOM 2509 C C . LEU A 1 333 ? 0.922 -8.999 -16.594 1.00 95.75 333 LEU A C 1
ATOM 2511 O O . LEU A 1 333 ? 1.012 -10.219 -16.709 1.00 95.75 333 LEU A O 1
ATOM 2515 N N . LEU A 1 334 ? 1.282 -8.346 -15.485 1.00 96.75 334 LEU A N 1
ATOM 2516 C CA . LEU A 1 334 ? 1.989 -8.976 -14.365 1.00 96.75 334 LEU A CA 1
ATOM 2517 C C . LEU A 1 334 ? 1.160 -10.052 -13.648 1.00 96.75 334 LEU A C 1
ATOM 2519 O O . LEU A 1 334 ? 1.710 -11.036 -13.160 1.00 96.75 334 LEU A O 1
ATOM 2523 N N . THR A 1 335 ? -0.163 -9.901 -13.612 1.00 97.12 335 THR A N 1
ATOM 2524 C CA . THR A 1 335 ? -1.071 -10.781 -12.852 1.00 97.12 335 THR A CA 1
ATOM 2525 C C . THR A 1 335 ? -1.797 -11.811 -13.713 1.00 97.12 335 THR A C 1
ATOM 2527 O O . THR A 1 335 ? -2.771 -12.411 -13.265 1.00 97.12 335 THR A O 1
ATOM 2530 N N . ARG A 1 336 ? -1.360 -12.036 -14.960 1.00 94.19 336 ARG A N 1
ATOM 2531 C CA . ARG A 1 336 ? -1.928 -13.115 -15.783 1.00 94.19 336 ARG A CA 1
ATOM 2532 C C . ARG A 1 336 ? -1.704 -14.470 -15.098 1.00 94.19 336 ARG A C 1
ATOM 2534 O O . ARG A 1 336 ? -0.600 -14.692 -14.593 1.00 94.19 336 ARG A O 1
ATOM 2541 N N . PRO A 1 337 ? -2.701 -15.367 -15.071 1.00 85.12 337 PRO A N 1
ATOM 2542 C CA . PRO A 1 337 ? -2.469 -16.755 -14.689 1.00 85.12 337 PRO A CA 1
ATOM 2543 C C . PRO A 1 337 ? -1.349 -17.359 -15.545 1.00 85.12 337 PRO A C 1
ATOM 2545 O O . PRO A 1 337 ? -1.201 -16.981 -16.712 1.00 85.12 337 PRO A O 1
ATOM 2548 N N . ALA A 1 338 ? -0.538 -18.218 -14.929 1.00 73.94 338 ALA A N 1
ATOM 2549 C CA . ALA A 1 338 ? 0.528 -18.948 -15.612 1.00 73.94 338 ALA A CA 1
ATOM 2550 C C . ALA A 1 338 ? -0.040 -20.028 -16.543 1.00 73.94 338 ALA A C 1
ATOM 2552 O O . ALA A 1 338 ? -1.119 -20.574 -16.214 1.00 73.94 338 ALA A O 1
#

Solvent-accessible surface area (backbone atoms only — not comparable to full-atom values): 18460 Å² total; per-residue (Å²): 114,69,70,61,54,54,51,48,51,52,51,50,52,52,51,52,54,50,52,52,48,65,58,46,53,57,57,54,57,72,72,48,56,72,79,52,49,62,54,49,51,55,52,47,53,57,49,51,54,55,48,50,57,51,52,77,74,42,101,67,56,69,68,55,55,55,48,50,55,53,52,49,53,50,50,51,50,50,52,50,49,52,53,45,57,64,65,65,53,70,78,75,71,68,75,47,29,62,46,46,18,36,34,54,35,35,30,21,45,84,92,42,78,72,54,54,26,10,19,28,32,39,38,46,97,92,44,40,28,45,33,28,28,27,60,72,60,46,23,80,90,82,69,43,68,41,50,28,37,38,35,56,38,33,42,34,92,92,38,51,66,40,66,46,80,47,78,46,68,39,53,54,97,89,39,71,62,49,37,70,53,68,57,98,56,39,78,46,70,40,26,35,30,75,50,65,70,93,72,55,70,80,61,61,45,71,38,58,47,40,73,76,28,57,51,59,87,87,54,85,78,50,60,64,42,65,30,39,40,42,21,17,43,75,65,47,53,46,85,67,51,71,35,53,41,75,38,72,30,25,34,64,38,63,63,94,47,52,48,96,59,26,72,24,36,39,30,39,36,91,77,48,67,15,27,34,10,8,47,28,30,33,73,49,93,80,50,58,94,60,82,32,45,57,84,29,36,28,45,58,19,33,30,50,56,71,51,74,68,93,83,61,52,82,89,80,47,77,79,78,46,33,24,36,25,35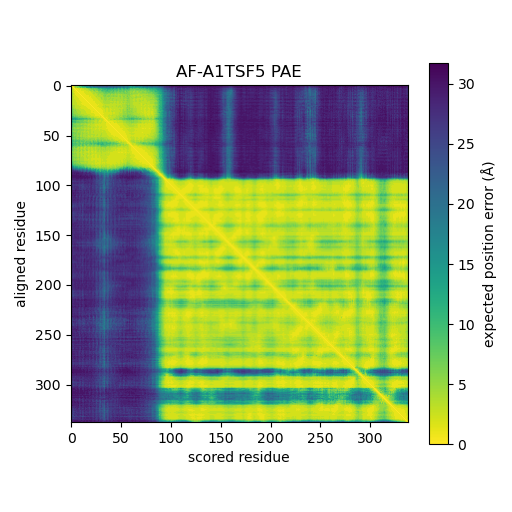,47,41,70,56,50,70,64,60,58,53,83,131

pLDDT: mean 88.58, std 10.87, range [38.69, 98.81]

InterPro domains:
  IPR001940 Peptidase S1C [PR00834] (128-140)
  IPR001940 Peptidase S1C [PR00834] (223-247)
  IPR001940 Peptidase S1C [PR00834] (261-278)
  IPR009003 Peptidase S1, PA clan [SSF50494] (93-329)

Organism: Paracidovorax citrulli (strain AAC00-1) (NCBI:txid397945)

Nearest PDB structures (foldseek):
  4ri0-assembly1_A  TM=7.289E-01  e=6.175E-09  Homo sapiens
  6nsh-assembly2_Y2  TM=7.769E-01  e=1.230E+00  Thermus thermophilus HB8
  3gas-assembly1_B  TM=3.795E-01  e=8.780E-01  Helicobacter pylori NCTC 11639
  3swj-assembly1_A  TM=3.551E-01  e=5.600E-01  Campylobacter jejuni RM1221
  1pby-assembly1_A  TM=1.981E-01  e=8.780E-01  Paracoccus denitrificans

Secondary structure (DSSP, 8-state):
-HHHHHHHHHHHHHHHHHHHHHHHHHHHHHHS-HHHHHHHHHHHHHHHHHHHHHHHTS---HHHHHHHHHHHHHHHHHHHHHHHHHHSSPPP----HHHHHEEEEEEEETTEEEEEEEEEEEEETTEEEEEE-HHHH-BTTTTB--SEEEEEEES-SS-TT-EEEEEEESEETTEESEEEEEETTEEEEEEEEEE-GGGSPTT-B---B-GGGTS-TTPPP-TT-EEEEEE-GGG-S-TTT---EEEEEEE-S-TTS-GGGSSEEEEE----TT-TT-EEEEE-TT--S-TT-GGGEEEEEEEEEEP--TTS-TTTSPP--EEEEEEGGGHHHHT---

Mean predicted aligned error: 13.34 Å

Sequence (338 aa):
MKNLQEATERICELKGSLIALDALLPSVVDALPSTALGMLARSFEARAEAARTVILNTPVSDHVLAAFERDIARTHAMLASAATTAASIPPRQAVEAILLATTYVRTYAGTRLLTGASGFFFRRDGLLFLVTNRHVFSDEASGHFPDRIEIGFHTDASNLTSYATFSIPLYGHGIALWRQATDTGGPVDIAAIEIHTGRLPDNVVLHAFEPTHLDAAGEQVAMGDNLAIVGFPLGFHDTVHHLAVARGASIASAYGVRFQQQGCFLTDARTHSGSSGAPVLRRRGGGRADGASLANWQLLGVHSTRMDMLTRDLARDESLGLNCAWYADILMLLTRPA